Protein AF-A0A1I8A370-F1 (afdb_monomer)

Structure (mmCIF, N/CA/C/O backbone):
data_AF-A0A1I8A370-F1
#
_entry.id   AF-A0A1I8A370-F1
#
loop_
_atom_site.group_PDB
_atom_site.id
_atom_site.type_symbol
_atom_site.label_atom_id
_atom_site.label_alt_id
_atom_site.label_comp_id
_atom_site.label_asym_id
_atom_site.label_entity_id
_atom_site.label_seq_id
_atom_site.pdbx_PDB_ins_code
_atom_site.Cartn_x
_atom_site.Cartn_y
_atom_site.Cartn_z
_atom_site.occupancy
_atom_site.B_iso_or_equiv
_atom_site.auth_seq_id
_atom_site.auth_comp_id
_atom_site.auth_asym_id
_atom_site.auth_atom_id
_atom_site.pdbx_PDB_model_num
ATOM 1 N N . MET A 1 1 ? -6.373 0.663 -32.688 1.00 49.94 1 MET A N 1
ATOM 2 C CA . MET A 1 1 ? -5.991 0.689 -31.256 1.00 49.94 1 MET A CA 1
ATOM 3 C C . MET A 1 1 ? -7.073 1.248 -30.336 1.00 49.94 1 MET A C 1
ATOM 5 O O . MET A 1 1 ? -7.272 0.648 -29.295 1.00 49.94 1 MET A O 1
ATOM 9 N N . LYS A 1 2 ? -7.816 2.309 -30.711 1.00 48.44 2 LYS A N 1
ATOM 10 C CA . LYS A 1 2 ? -9.017 2.744 -29.957 1.00 48.44 2 LYS A CA 1
ATOM 11 C C . LYS A 1 2 ? -10.047 1.622 -29.727 1.00 48.44 2 LYS A C 1
ATOM 13 O O . LYS A 1 2 ? -10.719 1.624 -28.709 1.00 48.44 2 LYS A O 1
ATOM 18 N N . GLU A 1 3 ? -10.147 0.667 -30.652 1.00 50.34 3 GLU A N 1
ATOM 19 C CA . GLU A 1 3 ? -11.038 -0.496 -30.513 1.00 50.34 3 GLU A CA 1
ATOM 20 C C . GLU A 1 3 ? -10.496 -1.592 -29.582 1.00 50.34 3 GLU A C 1
ATOM 22 O O . GLU A 1 3 ? -11.289 -2.346 -29.042 1.00 50.34 3 GLU A O 1
ATOM 27 N N . LEU A 1 4 ? -9.178 -1.661 -29.335 1.00 54.91 4 LEU A N 1
ATOM 28 C CA . LEU A 1 4 ? -8.594 -2.637 -28.398 1.00 54.91 4 LEU A CA 1
ATOM 29 C C . LEU A 1 4 ? -8.658 -2.153 -26.944 1.00 54.91 4 LEU A C 1
ATOM 31 O O . LEU A 1 4 ? -8.716 -2.972 -26.040 1.00 54.91 4 LEU A O 1
ATOM 35 N N . SER A 1 5 ? -8.680 -0.837 -26.712 1.00 54.91 5 SER A N 1
ATOM 36 C CA . SER A 1 5 ? -8.826 -0.264 -25.365 1.00 54.91 5 SER A CA 1
ATOM 37 C C . SER A 1 5 ? -10.259 -0.334 -24.826 1.00 54.91 5 SER A C 1
ATOM 39 O O . SER A 1 5 ? -10.474 -0.191 -23.627 1.00 54.91 5 SER A O 1
ATOM 41 N N . ALA A 1 6 ? -11.258 -0.524 -25.695 1.00 60.09 6 ALA A N 1
ATOM 42 C CA . ALA A 1 6 ? -12.657 -0.612 -25.292 1.00 60.09 6 ALA A CA 1
ATOM 43 C C . ALA A 1 6 ? -12.942 -1.998 -24.686 1.00 60.09 6 ALA A C 1
ATOM 45 O O . ALA A 1 6 ? -13.375 -2.910 -25.382 1.00 60.09 6 ALA A O 1
ATOM 46 N N . GLY A 1 7 ? -12.658 -2.159 -23.392 1.00 70.50 7 GLY A N 1
ATOM 47 C CA . GLY A 1 7 ? -12.940 -3.387 -22.639 1.00 70.50 7 GLY A CA 1
ATOM 48 C C . GLY A 1 7 ? -11.785 -3.911 -21.785 1.00 70.50 7 GLY A C 1
ATOM 49 O O . GLY A 1 7 ? -11.985 -4.865 -21.038 1.00 70.50 7 GLY A O 1
ATOM 50 N N . ILE A 1 8 ? -10.598 -3.299 -21.851 1.00 74.19 8 ILE A N 1
ATOM 51 C CA . ILE A 1 8 ? -9.490 -3.648 -20.953 1.00 74.19 8 ILE A CA 1
ATOM 52 C C . ILE A 1 8 ? -9.764 -3.026 -19.582 1.00 74.19 8 ILE A C 1
ATOM 54 O O . ILE A 1 8 ? -9.820 -1.805 -19.444 1.00 74.19 8 ILE A O 1
ATOM 58 N N . VAL A 1 9 ? -9.945 -3.877 -18.571 1.00 79.94 9 VAL A N 1
ATOM 59 C CA . VAL A 1 9 ? -10.142 -3.451 -17.174 1.00 79.94 9 VAL A CA 1
ATOM 60 C C . VAL A 1 9 ? -8.800 -3.160 -16.501 1.00 79.94 9 VAL A C 1
ATOM 62 O O . VAL A 1 9 ? -8.681 -2.208 -15.736 1.00 79.94 9 VAL A O 1
ATOM 65 N N . SER A 1 10 ? -7.773 -3.947 -16.814 1.00 83.00 10 SER A N 1
ATOM 66 C CA . SER A 1 10 ? -6.428 -3.785 -16.268 1.00 83.00 10 SER A CA 1
ATOM 67 C C . SER A 1 10 ? -5.380 -4.378 -17.199 1.00 83.00 10 SER A C 1
ATOM 69 O O . SER A 1 10 ? -5.645 -5.369 -17.883 1.00 83.00 10 SER A O 1
ATOM 71 N N . SER A 1 11 ? -4.171 -3.827 -17.170 1.00 86.38 11 SER A N 1
ATOM 72 C CA . SER A 1 11 ? -2.994 -4.391 -17.826 1.00 86.38 11 SER A CA 1
ATOM 73 C C . SER A 1 11 ? -1.849 -4.561 -16.825 1.00 86.38 11 SER A C 1
ATOM 75 O O . SER A 1 11 ? -1.606 -3.704 -15.975 1.00 86.38 11 SER A O 1
ATOM 77 N N . ARG A 1 12 ? -1.143 -5.693 -16.917 1.00 87.88 12 ARG A N 1
ATOM 78 C CA . ARG A 1 12 ? 0.036 -6.008 -16.099 1.00 87.88 12 ARG A CA 1
ATOM 79 C C . ARG A 1 12 ? 1.242 -6.174 -17.010 1.00 87.88 12 ARG A C 1
ATOM 81 O O . ARG A 1 12 ? 1.176 -6.893 -18.005 1.00 87.88 12 ARG A O 1
ATOM 88 N N . PHE A 1 13 ? 2.331 -5.499 -16.672 1.00 88.62 13 PHE A N 1
ATOM 89 C CA . PHE A 1 13 ? 3.618 -5.628 -17.340 1.00 88.62 13 PHE A CA 1
ATOM 90 C C . PHE A 1 13 ? 4.602 -6.244 -16.356 1.00 88.62 13 PHE A C 1
ATOM 92 O O . PHE A 1 13 ? 4.939 -5.604 -15.367 1.00 88.62 13 PHE A O 1
ATOM 99 N N . ALA A 1 14 ? 5.045 -7.468 -16.627 1.00 87.00 14 ALA A N 1
ATOM 100 C CA . ALA A 1 14 ? 5.996 -8.181 -15.788 1.00 87.00 14 ALA A CA 1
ATOM 101 C C . ALA A 1 14 ? 7.338 -8.341 -16.505 1.00 87.00 14 ALA A C 1
ATOM 103 O O . ALA A 1 14 ? 7.378 -8.560 -17.719 1.00 87.00 14 ALA A O 1
ATOM 104 N N . VAL A 1 15 ? 8.432 -8.271 -15.749 1.00 82.69 15 VAL A N 1
ATOM 105 C CA . VAL A 1 15 ? 9.775 -8.581 -16.251 1.00 82.69 15 VAL A CA 1
ATOM 106 C C . VAL A 1 15 ? 10.244 -9.902 -15.642 1.00 82.69 15 VAL A C 1
ATOM 108 O O . VAL A 1 15 ? 10.361 -10.012 -14.427 1.00 82.69 15 VAL A O 1
ATOM 111 N N . THR A 1 16 ? 10.497 -10.913 -16.478 1.00 76.62 16 THR A N 1
ATOM 112 C CA . THR A 1 16 ? 10.845 -12.281 -16.048 1.00 76.62 16 THR A CA 1
ATOM 113 C C . THR A 1 16 ? 11.907 -12.912 -16.958 1.00 76.62 16 THR A C 1
ATOM 115 O O . THR A 1 16 ? 11.942 -12.619 -18.154 1.00 76.62 16 THR A O 1
ATOM 118 N N . TRP A 1 17 ? 12.771 -13.774 -16.402 1.00 69.44 17 TRP A N 1
ATOM 119 C CA . TRP A 1 17 ? 13.712 -14.614 -17.172 1.00 69.44 17 TRP A CA 1
ATOM 120 C C . TRP A 1 17 ? 13.098 -15.914 -17.661 1.00 69.44 17 TRP A C 1
ATOM 122 O O . TRP A 1 17 ? 13.578 -16.494 -18.637 1.00 69.44 17 TRP A O 1
ATOM 132 N N . SER A 1 18 ? 12.084 -16.411 -16.957 1.00 65.50 18 SER A N 1
ATOM 133 C CA . SER A 1 18 ? 11.503 -17.694 -17.302 1.00 65.50 18 SER A CA 1
ATOM 134 C C . SER A 1 18 ? 10.726 -17.522 -18.600 1.00 65.50 18 SER A C 1
ATOM 136 O O . SER A 1 18 ? 9.802 -16.700 -18.633 1.00 65.50 18 SER A O 1
ATOM 138 N N . PRO A 1 19 ? 11.050 -18.282 -19.667 1.00 61.62 19 PRO A N 1
ATOM 139 C CA . PRO A 1 19 ? 10.121 -18.387 -20.773 1.00 61.62 19 PRO A CA 1
ATOM 140 C C . PRO A 1 19 ? 8.782 -18.835 -20.176 1.00 61.62 19 PRO A C 1
ATOM 142 O O . PRO A 1 19 ? 8.779 -19.679 -19.270 1.00 61.62 19 PRO A O 1
ATOM 145 N N . PRO A 1 20 ? 7.664 -18.236 -20.605 1.00 61.03 20 PRO A N 1
ATOM 146 C CA . PRO A 1 20 ? 6.368 -18.560 -20.039 1.00 61.03 20 PRO A CA 1
ATOM 147 C C . PRO A 1 20 ? 6.163 -20.074 -20.080 1.00 61.03 20 PRO A C 1
ATOM 149 O O . PRO A 1 20 ? 6.521 -20.726 -21.067 1.00 61.03 20 PRO A O 1
ATOM 152 N N . LEU A 1 21 ? 5.653 -20.630 -18.978 1.00 60.00 21 LEU A N 1
ATOM 153 C CA . LEU A 1 21 ? 5.421 -22.065 -18.863 1.00 60.00 21 LEU A CA 1
ATOM 154 C C . LEU A 1 21 ? 4.569 -22.511 -20.061 1.00 60.00 21 LEU A C 1
ATOM 156 O O . LEU A 1 21 ? 3.542 -21.913 -20.379 1.00 60.00 21 LEU A O 1
ATOM 160 N N . LEU A 1 22 ? 5.104 -23.495 -20.782 1.00 54.38 22 LEU A N 1
ATOM 161 C CA . LEU A 1 22 ? 4.645 -23.993 -22.075 1.00 54.38 22 LEU A CA 1
ATOM 162 C C . LEU A 1 22 ? 3.154 -24.352 -22.041 1.00 54.38 22 LEU A C 1
ATOM 164 O O . LEU A 1 22 ? 2.831 -25.430 -21.568 1.00 54.38 22 LEU A O 1
ATOM 168 N N . GLU A 1 23 ? 2.285 -23.478 -22.562 1.00 56.47 23 GLU A N 1
ATOM 169 C CA . GLU A 1 23 ? 0.952 -23.812 -23.116 1.00 56.47 23 GLU A CA 1
ATOM 170 C C . GLU A 1 23 ? 0.217 -22.599 -23.732 1.00 56.47 23 GLU A C 1
ATOM 172 O O . GLU A 1 23 ? -0.679 -22.772 -24.560 1.00 56.47 23 GLU A O 1
ATOM 177 N N . GLU A 1 24 ? 0.624 -21.362 -23.430 1.00 60.09 24 GLU A N 1
ATOM 178 C CA . GLU A 1 24 ? -0.018 -20.162 -23.988 1.00 60.09 24 GLU A CA 1
ATOM 179 C C . GLU A 1 24 ? 0.589 -19.708 -25.332 1.00 60.09 24 GLU A C 1
ATOM 181 O O . GLU A 1 24 ? 1.797 -19.766 -25.567 1.00 60.09 24 GLU A O 1
ATOM 186 N N . LYS A 1 25 ? -0.262 -19.231 -26.253 1.00 67.06 25 LYS A N 1
ATOM 187 C CA . LYS A 1 25 ? 0.164 -18.638 -27.532 1.00 67.06 25 LYS A CA 1
ATOM 188 C C . LYS A 1 25 ? 0.668 -17.213 -27.306 1.00 67.06 25 LYS A C 1
ATOM 190 O O . LYS A 1 25 ? -0.097 -16.258 -27.416 1.00 67.06 25 LYS A O 1
ATOM 195 N N . TRP A 1 26 ? 1.959 -17.073 -27.038 1.00 72.31 26 TRP A N 1
ATOM 196 C CA . TRP A 1 26 ? 2.599 -15.764 -26.924 1.00 72.31 26 TRP A CA 1
ATOM 197 C C . TRP A 1 26 ? 2.842 -15.135 -28.295 1.00 72.31 26 TRP A C 1
ATOM 199 O O . TRP A 1 26 ? 3.308 -15.788 -29.232 1.00 72.31 26 TRP A O 1
ATOM 209 N N . ILE A 1 27 ? 2.549 -13.840 -28.404 1.00 78.31 27 ILE A N 1
ATOM 210 C CA . ILE A 1 27 ? 2.934 -13.032 -29.560 1.00 78.31 27 ILE A CA 1
ATOM 211 C C . ILE A 1 27 ? 4.353 -12.533 -29.296 1.00 78.31 27 ILE A C 1
ATOM 213 O O . ILE A 1 27 ? 4.569 -11.690 -28.430 1.00 78.31 27 ILE A O 1
ATOM 217 N N . SER A 1 28 ? 5.323 -13.070 -30.036 1.00 79.06 28 SER A N 1
ATOM 218 C CA . SER A 1 28 ? 6.692 -12.558 -30.011 1.00 79.06 28 SER A CA 1
ATOM 219 C C . SER A 1 28 ? 6.764 -11.246 -30.779 1.00 79.06 28 SER A C 1
ATOM 221 O O . SER A 1 28 ? 6.241 -11.141 -31.889 1.00 79.06 28 SER A O 1
ATOM 223 N N . ILE A 1 29 ? 7.447 -10.264 -30.204 1.00 77.62 29 ILE A N 1
ATOM 224 C CA . ILE A 1 29 ? 7.571 -8.917 -30.763 1.00 77.62 29 ILE A CA 1
ATOM 225 C C . ILE A 1 29 ? 9.041 -8.689 -31.071 1.00 77.62 29 ILE A C 1
ATOM 227 O O . ILE A 1 29 ? 9.900 -8.952 -30.228 1.00 77.62 29 ILE A O 1
ATOM 231 N N . SER A 1 30 ? 9.342 -8.289 -32.306 1.00 82.50 30 SER A N 1
ATOM 232 C CA . SER A 1 30 ? 10.732 -8.109 -32.721 1.00 82.50 30 SER A CA 1
ATOM 233 C C . SER A 1 30 ? 11.322 -6.836 -32.095 1.00 82.50 30 SER A C 1
ATOM 235 O O . SER A 1 30 ? 10.568 -5.907 -31.792 1.00 82.50 30 SER A O 1
ATOM 237 N N . PRO A 1 31 ? 12.653 -6.743 -31.910 1.00 80.00 31 PRO A N 1
ATOM 238 C CA . PRO A 1 31 ? 13.294 -5.560 -31.330 1.00 80.00 31 PRO A CA 1
ATOM 239 C C . PRO A 1 31 ? 12.917 -4.242 -32.024 1.00 80.00 31 PRO A C 1
ATOM 241 O O . PRO A 1 31 ? 12.779 -3.218 -31.362 1.00 80.00 31 PRO A O 1
ATOM 244 N N . GLU A 1 32 ? 12.689 -4.267 -33.340 1.00 84.12 32 GLU A N 1
ATOM 245 C CA . GLU A 1 32 ? 12.311 -3.091 -34.136 1.00 84.12 32 GLU A CA 1
ATOM 246 C C . GLU A 1 32 ? 10.884 -2.604 -33.844 1.00 84.12 32 GLU A C 1
ATOM 248 O O . GLU A 1 32 ? 10.556 -1.449 -34.102 1.00 84.12 32 GLU A O 1
ATOM 253 N N . GLN A 1 33 ? 10.028 -3.476 -33.309 1.00 82.62 33 GLN A N 1
ATOM 254 C CA . GLN A 1 33 ? 8.633 -3.177 -32.980 1.00 82.62 33 GLN A CA 1
ATOM 255 C C . GLN A 1 33 ? 8.456 -2.701 -31.532 1.00 82.62 33 GLN A C 1
ATOM 257 O O . GLN A 1 33 ? 7.388 -2.191 -31.184 1.00 82.62 33 GLN A O 1
ATOM 262 N N . VAL A 1 34 ? 9.480 -2.859 -30.684 1.00 83.12 34 VAL A N 1
ATOM 263 C CA . VAL A 1 34 ? 9.393 -2.587 -29.242 1.00 83.12 34 VAL A CA 1
ATOM 264 C C . VAL A 1 34 ? 9.074 -1.122 -28.966 1.00 83.12 34 VAL A C 1
ATOM 266 O O . VAL A 1 34 ? 8.155 -0.843 -28.202 1.00 83.12 34 VAL A O 1
ATOM 269 N N . ASP A 1 35 ? 9.766 -0.182 -29.608 1.00 83.56 35 ASP A N 1
ATOM 270 C CA . ASP A 1 35 ? 9.582 1.250 -29.334 1.00 83.56 35 ASP A CA 1
ATOM 271 C C . ASP A 1 35 ? 8.175 1.737 -29.704 1.00 83.56 35 ASP A C 1
ATOM 273 O O . ASP A 1 35 ? 7.535 2.483 -28.952 1.00 83.56 35 ASP A O 1
ATOM 277 N N . ASP A 1 36 ? 7.666 1.293 -30.856 1.00 85.31 36 ASP A N 1
ATOM 278 C CA . ASP A 1 36 ? 6.314 1.619 -31.303 1.00 85.31 36 ASP A CA 1
ATOM 279 C C . ASP A 1 36 ? 5.285 1.013 -30.354 1.00 85.31 36 ASP A C 1
ATOM 281 O O . ASP A 1 36 ? 4.364 1.704 -29.915 1.00 85.31 36 ASP A O 1
ATOM 285 N N . MET A 1 37 ? 5.480 -0.240 -29.953 1.00 84.81 37 MET A N 1
ATOM 286 C CA . MET A 1 37 ? 4.621 -0.926 -29.000 1.00 84.81 37 MET A CA 1
ATOM 287 C C . MET A 1 37 ? 4.621 -0.248 -27.617 1.00 84.81 37 MET A C 1
ATOM 289 O O . MET A 1 37 ? 3.554 0.015 -27.062 1.00 84.81 37 MET A O 1
ATOM 293 N N . LEU A 1 38 ? 5.780 0.102 -27.060 1.00 84.50 38 LEU A N 1
ATOM 294 C CA . LEU A 1 38 ? 5.867 0.796 -25.770 1.00 84.50 38 LEU A CA 1
ATOM 295 C C . LEU A 1 38 ? 5.188 2.166 -25.826 1.00 84.50 38 LEU A C 1
ATOM 297 O O . LEU A 1 38 ? 4.483 2.558 -24.890 1.00 84.50 38 LEU A O 1
ATOM 301 N N . ARG A 1 39 ? 5.308 2.876 -26.953 1.00 84.56 39 ARG A N 1
ATOM 302 C CA . ARG A 1 39 ? 4.574 4.127 -27.191 1.00 84.56 39 ARG A CA 1
ATOM 303 C C . ARG A 1 39 ? 3.063 3.904 -27.227 1.00 84.56 39 ARG A C 1
ATOM 305 O O . ARG A 1 39 ? 2.317 4.744 -26.720 1.00 84.56 39 ARG A O 1
ATOM 312 N N . CYS A 1 40 ? 2.607 2.793 -27.803 1.00 83.31 40 CYS A N 1
ATOM 313 C CA . CYS A 1 40 ? 1.205 2.388 -27.787 1.00 83.31 40 CYS A CA 1
ATOM 314 C C . CYS A 1 40 ? 0.718 2.147 -26.350 1.00 83.31 40 CYS A C 1
ATOM 316 O O . CYS A 1 40 ? -0.248 2.783 -25.925 1.00 83.31 40 CYS A O 1
ATOM 318 N N . PHE A 1 41 ? 1.434 1.328 -25.574 1.00 81.81 41 PHE A N 1
ATOM 319 C CA . PHE A 1 41 ? 1.068 1.012 -24.191 1.00 81.81 41 PHE A CA 1
ATOM 320 C C . PHE A 1 41 ? 1.121 2.227 -23.259 1.00 81.81 41 PHE A C 1
ATOM 322 O O . PHE A 1 41 ? 0.252 2.393 -22.404 1.00 81.81 41 PHE A O 1
ATOM 329 N N . THR A 1 42 ? 2.076 3.136 -23.461 1.00 84.62 42 THR A N 1
ATOM 330 C CA . THR A 1 42 ? 2.144 4.398 -22.703 1.00 84.62 42 THR A CA 1
ATOM 331 C C . THR A 1 42 ? 0.857 5.215 -22.884 1.00 84.62 42 THR A C 1
ATOM 333 O O . THR A 1 42 ? 0.370 5.831 -21.939 1.00 84.62 42 THR A O 1
ATOM 336 N N . ARG A 1 43 ? 0.276 5.201 -24.093 1.00 82.62 43 ARG A N 1
ATOM 337 C CA . ARG A 1 43 ? -0.928 5.972 -24.451 1.00 82.62 43 ARG A CA 1
ATOM 338 C C . ARG A 1 43 ? -2.242 5.293 -24.085 1.00 82.62 43 ARG A C 1
ATOM 340 O O . ARG A 1 43 ? -3.264 5.982 -24.107 1.00 82.62 43 ARG A O 1
ATOM 347 N N . LEU A 1 44 ? -2.232 3.995 -23.776 1.00 80.88 44 LEU A N 1
ATOM 348 C CA . LEU A 1 44 ? -3.422 3.314 -23.274 1.00 80.88 44 LEU A CA 1
ATOM 349 C C . LEU A 1 44 ? -3.915 4.040 -22.023 1.00 80.88 44 LEU A C 1
ATOM 351 O O . LEU A 1 44 ? -3.134 4.334 -21.121 1.00 80.88 44 LEU A O 1
ATOM 355 N N . GLN A 1 45 ? -5.199 4.369 -22.003 1.00 74.69 45 GLN A N 1
ATOM 356 C CA . GLN A 1 45 ? -5.865 4.983 -20.855 1.00 74.69 45 GLN A CA 1
ATOM 357 C C . GLN A 1 45 ? -6.547 3.882 -20.042 1.00 74.69 45 GLN A C 1
ATOM 359 O O . GLN A 1 45 ? -7.738 3.964 -19.759 1.00 74.69 45 GLN A O 1
ATOM 364 N N . ASP A 1 46 ? -5.807 2.811 -19.759 1.00 74.44 46 ASP A N 1
ATOM 365 C CA . ASP A 1 46 ? -6.330 1.706 -18.963 1.00 74.44 46 ASP A CA 1
ATOM 366 C C . ASP A 1 46 ? -6.449 2.178 -17.507 1.00 74.44 46 ASP A C 1
ATOM 368 O O . ASP A 1 46 ? -5.503 2.793 -17.001 1.00 74.44 46 ASP A O 1
ATOM 372 N N . PRO A 1 47 ? -7.578 1.910 -16.828 1.00 70.62 47 PRO A N 1
ATOM 373 C CA . PRO A 1 47 ? -7.809 2.402 -15.472 1.00 70.62 47 PRO A CA 1
ATOM 374 C C . PRO A 1 47 ? -6.890 1.746 -14.429 1.00 70.62 47 PRO A C 1
ATOM 376 O O . PRO A 1 47 ? -6.645 2.343 -13.388 1.00 70.62 47 PRO A O 1
ATOM 379 N N . GLY A 1 48 ? -6.329 0.565 -14.714 1.00 84.25 48 GLY A N 1
ATOM 380 C CA . GLY A 1 48 ? -5.323 -0.084 -13.872 1.00 84.25 48 GLY A CA 1
ATOM 381 C C . GLY A 1 48 ? -4.130 -0.558 -14.692 1.00 84.25 48 GLY A C 1
ATOM 382 O O . GLY A 1 48 ? -4.266 -1.482 -15.493 1.00 84.25 48 GLY A O 1
ATOM 383 N N . LYS A 1 49 ? -2.962 0.058 -14.485 1.00 91.62 49 LYS A N 1
ATOM 384 C CA . LYS A 1 49 ? -1.693 -0.397 -15.063 1.00 91.62 49 LYS A CA 1
ATOM 385 C C . LYS A 1 49 ? -0.750 -0.809 -13.949 1.00 91.62 49 LYS A C 1
ATOM 387 O O . LYS A 1 49 ? -0.287 0.053 -13.201 1.00 91.62 49 LYS A O 1
ATOM 392 N N . THR A 1 50 ? -0.406 -2.089 -13.911 1.00 94.06 50 THR A N 1
ATOM 393 C CA . THR A 1 50 ? 0.509 -2.649 -12.915 1.00 94.06 50 THR A CA 1
ATOM 394 C C . THR A 1 50 ? 1.860 -2.965 -13.529 1.00 94.06 50 THR A C 1
ATOM 396 O O . THR A 1 50 ? 1.954 -3.720 -14.497 1.00 94.06 50 THR A O 1
ATOM 399 N N . LEU A 1 51 ? 2.906 -2.375 -12.960 1.00 92.88 51 LEU A N 1
ATOM 400 C CA . LEU A 1 51 ? 4.291 -2.696 -13.258 1.00 92.88 51 LEU A CA 1
ATOM 401 C C . LEU A 1 51 ? 4.784 -3.715 -12.231 1.00 92.88 51 LEU A C 1
ATOM 403 O O . LEU A 1 51 ? 4.908 -3.390 -11.057 1.00 92.88 51 LEU A O 1
ATOM 407 N N . ASP A 1 52 ? 5.064 -4.931 -12.673 1.00 92.00 52 ASP A N 1
ATOM 408 C CA . ASP A 1 52 ? 5.514 -6.028 -11.830 1.00 92.00 52 ASP A CA 1
ATOM 409 C C . ASP A 1 52 ? 7.006 -6.306 -12.036 1.00 92.00 52 ASP A C 1
ATOM 411 O O . ASP A 1 52 ? 7.464 -6.767 -13.086 1.00 92.00 52 ASP A O 1
ATOM 415 N N . LEU A 1 53 ? 7.761 -5.982 -10.995 1.00 89.00 53 LEU A N 1
ATOM 416 C CA . LEU A 1 53 ? 9.207 -6.114 -10.871 1.00 89.00 53 LEU A CA 1
ATOM 417 C C . LEU A 1 53 ? 9.532 -6.958 -9.626 1.00 89.00 53 LEU A C 1
ATOM 419 O O . LEU A 1 53 ? 10.611 -6.833 -9.048 1.00 89.00 53 LEU A O 1
ATOM 423 N N . SER A 1 54 ? 8.577 -7.782 -9.179 1.00 84.00 54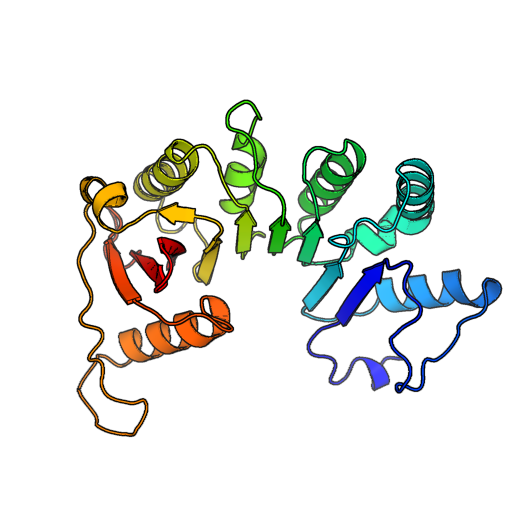 SER A N 1
ATOM 424 C CA . SER A 1 54 ? 8.728 -8.663 -8.017 1.00 84.00 54 SER A CA 1
ATOM 425 C C . SER A 1 54 ? 9.574 -9.905 -8.302 1.00 84.00 54 SER A C 1
ATOM 427 O O . SER A 1 54 ? 9.985 -10.602 -7.379 1.00 84.00 54 SER A O 1
ATOM 429 N N . CYS A 1 55 ? 9.876 -10.177 -9.572 1.00 78.75 55 CYS A N 1
ATOM 430 C CA . CYS A 1 55 ? 10.767 -11.257 -9.962 1.00 78.75 55 CYS A CA 1
ATOM 431 C C . CYS A 1 55 ? 12.232 -10.801 -9.847 1.00 78.75 55 CYS A C 1
ATOM 433 O O . CYS A 1 55 ? 12.606 -9.802 -10.463 1.00 78.75 55 CYS A O 1
ATOM 435 N N . GLU A 1 56 ? 13.076 -11.565 -9.138 1.00 67.19 56 GLU A N 1
ATOM 436 C CA . GLU A 1 56 ? 14.545 -11.388 -9.027 1.00 67.19 56 GLU A CA 1
ATOM 437 C C . GLU A 1 56 ? 15.287 -11.687 -10.347 1.00 67.19 56 GLU A C 1
ATOM 439 O O . GLU A 1 56 ? 16.342 -12.314 -10.403 1.00 67.19 56 GLU A O 1
ATOM 444 N N . ALA A 1 57 ? 14.683 -11.292 -11.456 1.00 64.50 57 ALA A N 1
ATOM 445 C CA . ALA A 1 57 ? 15.115 -11.645 -12.778 1.00 64.50 57 ALA A CA 1
ATOM 446 C C . ALA A 1 57 ? 16.359 -10.841 -13.185 1.00 64.50 57 ALA A C 1
ATOM 448 O O . ALA A 1 57 ? 17.369 -11.399 -13.599 1.00 64.50 57 ALA A O 1
ATOM 449 N N . LEU A 1 58 ? 16.305 -9.518 -13.109 1.00 71.81 58 LEU A N 1
ATOM 450 C CA . LEU A 1 58 ? 17.324 -8.689 -13.744 1.00 71.81 58 LEU A CA 1
ATOM 451 C C . LEU A 1 58 ? 18.531 -8.444 -12.843 1.00 71.81 58 LEU A C 1
ATOM 453 O O . LEU A 1 58 ? 18.395 -8.137 -11.661 1.00 71.81 58 LEU A O 1
ATOM 457 N N . THR A 1 59 ? 19.722 -8.453 -13.442 1.00 80.50 59 THR A N 1
ATOM 458 C CA . THR A 1 59 ? 20.885 -7.851 -12.787 1.00 80.50 59 THR A CA 1
ATOM 459 C C . THR A 1 59 ? 20.656 -6.342 -12.607 1.00 80.50 59 THR A C 1
ATOM 461 O O . THR A 1 59 ? 19.981 -5.715 -13.434 1.00 80.50 59 THR A O 1
ATOM 464 N N . PRO A 1 60 ? 21.283 -5.696 -11.606 1.00 78.56 60 PRO A N 1
ATOM 465 C CA . PRO A 1 60 ? 21.153 -4.249 -11.411 1.00 78.56 60 PRO A CA 1
ATOM 466 C C . PRO A 1 60 ? 21.491 -3.414 -12.661 1.00 78.56 60 PRO A C 1
ATOM 468 O O . PRO A 1 60 ? 20.905 -2.358 -12.890 1.00 78.56 60 PRO A O 1
ATOM 471 N N . VAL A 1 61 ? 22.416 -3.896 -13.503 1.00 81.50 61 VAL A N 1
ATOM 472 C CA . VAL A 1 61 ? 22.818 -3.228 -14.753 1.00 81.50 61 VAL A CA 1
ATOM 473 C C . VAL A 1 61 ? 21.720 -3.306 -15.814 1.00 81.50 61 VAL A C 1
ATOM 475 O O . VAL A 1 61 ? 21.405 -2.296 -16.446 1.00 81.50 61 VAL A O 1
ATOM 478 N N . GLU A 1 62 ? 21.122 -4.481 -16.010 1.00 82.62 62 GLU A N 1
ATOM 479 C CA . GLU A 1 62 ? 20.010 -4.666 -16.951 1.00 82.62 62 GLU A CA 1
ATOM 480 C C . GLU A 1 62 ? 18.795 -3.847 -16.523 1.00 82.62 62 GLU A C 1
ATOM 482 O O . GLU A 1 62 ? 18.155 -3.201 -17.354 1.00 82.62 62 GLU A O 1
ATOM 487 N N . TYR A 1 63 ? 18.539 -3.806 -15.217 1.00 78.62 63 TYR A N 1
ATOM 488 C CA . TYR A 1 63 ? 17.470 -3.020 -14.625 1.00 78.62 63 TYR A CA 1
ATOM 489 C C . TYR A 1 63 ? 17.654 -1.519 -14.881 1.00 78.62 63 TYR A C 1
ATOM 491 O O . TYR A 1 63 ? 16.766 -0.851 -15.415 1.00 78.62 63 TYR A O 1
ATOM 499 N N . ALA A 1 64 ? 18.847 -0.986 -14.599 1.00 80.19 64 ALA A N 1
ATOM 500 C CA . ALA A 1 64 ? 19.178 0.413 -14.864 1.00 80.19 64 ALA A CA 1
ATOM 501 C C . ALA A 1 64 ? 19.063 0.769 -16.359 1.00 80.19 64 ALA A C 1
ATOM 503 O O . ALA A 1 64 ? 18.566 1.842 -16.724 1.00 80.19 64 ALA A O 1
ATOM 504 N N . LEU A 1 65 ? 19.490 -0.135 -17.246 1.00 84.94 65 LEU A N 1
ATOM 505 C CA . LEU A 1 65 ? 19.375 0.052 -18.691 1.00 84.94 65 LEU A CA 1
ATOM 506 C C . LEU A 1 65 ? 17.910 0.062 -19.147 1.00 84.94 65 LEU A C 1
ATOM 508 O O . LEU A 1 65 ? 17.526 0.896 -19.969 1.00 84.94 65 LEU A O 1
ATOM 512 N N . LEU A 1 66 ? 17.091 -0.840 -18.604 1.00 83.81 66 LEU A N 1
ATOM 513 C CA . LEU A 1 66 ? 15.667 -0.926 -18.903 1.00 83.81 66 LEU A CA 1
ATOM 514 C C . LEU A 1 66 ? 14.941 0.358 -18.478 1.00 83.81 66 LEU A C 1
ATOM 516 O O . LEU A 1 66 ? 14.232 0.954 -19.296 1.00 83.81 66 LEU A O 1
ATOM 520 N N . LEU A 1 67 ? 15.153 0.807 -17.235 1.00 80.31 67 LEU A N 1
ATOM 521 C CA . LEU A 1 67 ? 14.530 2.010 -16.679 1.00 80.31 67 LEU A CA 1
ATOM 522 C C . LEU A 1 67 ? 14.954 3.286 -17.402 1.00 80.31 67 LEU A C 1
ATOM 524 O O . LEU A 1 67 ? 14.108 4.115 -17.738 1.00 80.31 67 LEU A O 1
ATOM 528 N N . SER A 1 68 ? 16.251 3.447 -17.673 1.00 83.44 68 SER A N 1
ATOM 529 C CA . SER A 1 68 ? 16.762 4.654 -18.333 1.00 83.44 68 SER A CA 1
ATOM 530 C C . SER A 1 68 ? 16.193 4.824 -19.743 1.00 83.44 68 SER A C 1
ATOM 532 O O . SER A 1 68 ? 15.800 5.932 -20.113 1.00 83.44 68 SER A O 1
ATOM 534 N N . LYS A 1 69 ? 16.069 3.731 -20.506 1.00 86.19 69 LYS A N 1
ATOM 535 C CA . LYS A 1 69 ? 15.493 3.752 -21.859 1.00 86.19 69 LYS A CA 1
ATOM 536 C C . LYS A 1 69 ? 13.986 3.999 -21.870 1.00 86.19 69 LYS A C 1
ATOM 538 O O . LYS A 1 69 ? 13.490 4.652 -22.782 1.00 86.19 69 LYS A O 1
ATOM 543 N N . ASN A 1 70 ? 13.267 3.514 -20.857 1.00 86.25 70 ASN A N 1
ATOM 544 C CA . ASN A 1 70 ? 11.802 3.451 -20.869 1.00 86.25 70 ASN A CA 1
ATOM 545 C C . ASN A 1 70 ? 11.150 4.226 -19.712 1.00 86.25 70 ASN A C 1
ATOM 547 O O . ASN A 1 70 ? 10.023 3.937 -19.317 1.00 86.25 70 ASN A O 1
ATOM 551 N N . SER A 1 71 ? 11.831 5.240 -19.174 1.00 85.50 71 SER A N 1
ATOM 552 C CA . SER A 1 71 ? 11.377 5.979 -17.985 1.00 85.50 71 SER A CA 1
ATOM 553 C C . SER A 1 71 ? 9.955 6.539 -18.109 1.00 85.50 71 SER A C 1
ATOM 555 O O . SER A 1 71 ? 9.164 6.434 -17.177 1.00 85.50 71 SER A O 1
ATOM 557 N N . GLN A 1 72 ? 9.593 7.090 -19.271 1.00 87.62 72 GLN A N 1
ATOM 558 C CA . GLN A 1 72 ? 8.246 7.622 -19.522 1.00 87.62 72 GLN A CA 1
ATOM 559 C C . GLN A 1 72 ? 7.174 6.530 -19.556 1.00 87.62 72 GLN A C 1
ATOM 561 O O . GLN A 1 72 ? 6.044 6.765 -19.134 1.00 87.62 72 GLN A O 1
ATOM 566 N N . PHE A 1 73 ? 7.530 5.338 -20.039 1.00 89.44 73 PHE A N 1
ATOM 567 C CA . PHE A 1 73 ? 6.634 4.191 -20.042 1.00 89.44 73 PHE A CA 1
ATOM 568 C C . PHE A 1 73 ? 6.344 3.749 -18.605 1.00 89.44 73 PHE A C 1
ATOM 570 O O . PHE A 1 73 ? 5.177 3.677 -18.226 1.00 89.44 73 PHE A O 1
ATOM 577 N N . PHE A 1 74 ? 7.376 3.576 -17.772 1.00 89.56 74 PHE A N 1
ATOM 578 C CA . PHE A 1 74 ? 7.205 3.174 -16.370 1.00 89.56 74 PHE A CA 1
ATOM 579 C C . PHE A 1 74 ? 6.482 4.223 -15.520 1.00 89.56 74 PHE A C 1
ATOM 581 O O . PHE A 1 74 ? 5.611 3.882 -14.730 1.00 89.56 74 PHE A O 1
ATOM 588 N N . LYS A 1 75 ? 6.722 5.515 -15.758 1.00 90.44 75 LYS A N 1
ATOM 589 C CA . LYS A 1 75 ? 5.977 6.606 -15.100 1.00 90.44 75 LYS A CA 1
ATOM 590 C C . LYS A 1 75 ? 4.486 6.651 -15.457 1.00 90.44 75 LYS A C 1
ATOM 592 O O . LYS A 1 75 ? 3.732 7.387 -14.828 1.00 90.44 75 LYS A O 1
ATOM 597 N N . SER A 1 76 ? 4.050 5.909 -16.479 1.00 90.94 76 SER A N 1
ATOM 598 C CA . SER A 1 76 ? 2.642 5.867 -16.885 1.00 90.94 76 SER A CA 1
ATOM 599 C C . SER A 1 76 ? 1.788 4.880 -16.083 1.00 90.94 76 SER A C 1
ATOM 601 O O . SER A 1 76 ? 0.568 4.892 -16.252 1.00 90.94 76 SER A O 1
ATOM 603 N N . PHE A 1 77 ? 2.406 4.043 -15.245 1.00 93.69 77 PHE A N 1
ATOM 604 C CA . PHE A 1 77 ? 1.718 3.029 -14.449 1.00 93.69 77 PHE A CA 1
ATOM 605 C C . PHE A 1 77 ? 1.090 3.624 -13.186 1.00 93.69 77 PHE A C 1
ATOM 607 O O . PHE A 1 77 ? 1.608 4.581 -12.610 1.00 93.69 77 PHE A O 1
ATOM 614 N N . THR A 1 78 ? -0.026 3.035 -12.759 1.00 95.06 78 THR A N 1
ATOM 615 C CA . THR A 1 78 ? -0.759 3.429 -11.547 1.00 95.06 78 THR A CA 1
ATOM 616 C C . THR A 1 78 ? -0.495 2.480 -10.383 1.00 95.06 78 THR A C 1
ATOM 618 O O . THR A 1 78 ? -0.844 2.775 -9.247 1.00 95.06 78 THR A O 1
ATOM 621 N N . SER A 1 79 ? 0.138 1.336 -10.625 1.00 96.31 79 SER A N 1
ATOM 622 C CA . SER A 1 79 ? 0.500 0.362 -9.598 1.00 96.31 79 SER A CA 1
ATOM 623 C C . SER A 1 79 ? 1.895 -0.193 -9.852 1.00 96.31 79 SER A C 1
ATOM 625 O O . SER A 1 79 ? 2.297 -0.357 -11.008 1.00 96.31 79 SER A O 1
ATOM 627 N N . VAL A 1 80 ? 2.628 -0.490 -8.782 1.00 95.50 80 VAL A N 1
ATOM 628 C CA . VAL A 1 80 ? 3.947 -1.120 -8.855 1.00 95.50 80 VAL A CA 1
ATOM 629 C C . VAL A 1 80 ? 4.080 -2.232 -7.821 1.00 95.50 80 VAL A C 1
ATOM 631 O O . VAL A 1 80 ? 3.698 -2.067 -6.664 1.00 95.50 80 VAL A O 1
ATOM 634 N N . GLU A 1 81 ? 4.641 -3.354 -8.252 1.00 94.81 81 GLU A N 1
ATOM 635 C CA . GLU A 1 81 ? 5.013 -4.485 -7.412 1.00 94.81 81 GLU A CA 1
ATOM 636 C C . GLU A 1 81 ? 6.532 -4.645 -7.481 1.00 94.81 81 GLU A C 1
ATOM 638 O O . GLU A 1 81 ? 7.102 -4.786 -8.562 1.00 94.81 81 GLU A O 1
ATOM 643 N N . LEU A 1 82 ? 7.200 -4.573 -6.335 1.00 91.88 82 LEU A N 1
ATOM 644 C CA . LEU A 1 82 ? 8.652 -4.640 -6.210 1.00 91.88 82 LEU A CA 1
ATOM 645 C C . LEU A 1 82 ? 9.028 -5.837 -5.344 1.00 91.88 82 LEU A C 1
ATOM 647 O O . LEU A 1 82 ? 8.346 -6.136 -4.363 1.00 91.88 82 LEU A O 1
ATOM 651 N N . TRP A 1 83 ? 10.152 -6.482 -5.654 1.00 87.19 83 TRP A N 1
ATOM 652 C CA . TRP A 1 83 ? 10.706 -7.482 -4.745 1.00 87.19 83 TRP A CA 1
ATOM 653 C C . TRP A 1 83 ? 11.222 -6.802 -3.481 1.00 87.19 83 TRP A C 1
ATOM 655 O O . TRP A 1 83 ? 10.754 -7.099 -2.391 1.00 87.19 83 TRP A O 1
ATOM 665 N N . ALA A 1 84 ? 12.121 -5.827 -3.641 1.00 84.25 84 ALA A N 1
ATOM 666 C CA . ALA A 1 84 ? 12.733 -5.114 -2.531 1.00 84.25 84 ALA A CA 1
ATOM 667 C C . ALA A 1 84 ? 12.800 -3.604 -2.760 1.00 84.25 84 ALA A C 1
ATOM 669 O O . ALA A 1 84 ? 13.079 -3.135 -3.861 1.00 84.25 84 ALA A O 1
ATOM 670 N N . TYR A 1 85 ? 12.598 -2.824 -1.699 1.00 78.88 85 TYR A N 1
ATOM 671 C CA . TYR A 1 85 ? 12.631 -1.358 -1.770 1.00 78.88 85 TYR A CA 1
ATOM 672 C C . TYR A 1 85 ? 14.057 -0.775 -1.818 1.00 78.88 85 TYR A C 1
ATOM 674 O O . TYR A 1 85 ? 14.278 0.300 -2.372 1.00 78.88 85 TYR A O 1
ATOM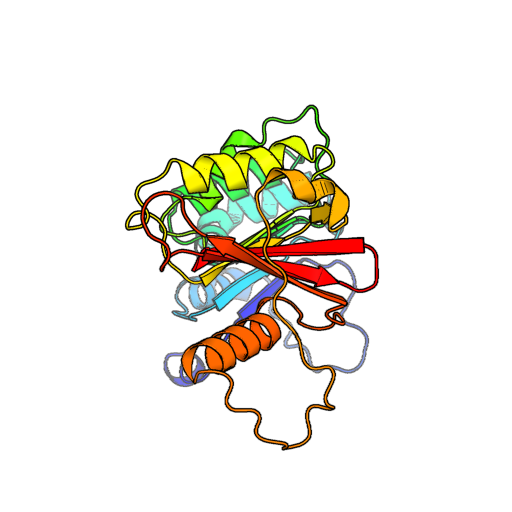 682 N N . TYR A 1 86 ? 15.038 -1.473 -1.241 1.00 72.81 86 TYR A N 1
ATOM 683 C CA . TYR A 1 86 ? 16.356 -0.899 -0.915 1.00 72.81 86 TYR A CA 1
ATOM 684 C C . TYR A 1 86 ? 17.354 -0.855 -2.046 1.00 72.81 86 TYR A C 1
ATOM 686 O O . TYR A 1 86 ? 18.404 -0.220 -1.921 1.00 72.81 86 TYR A O 1
ATOM 694 N N . GLU A 1 87 ? 17.046 -1.516 -3.148 1.00 79.31 87 GLU A N 1
ATOM 695 C CA . GLU A 1 87 ? 17.836 -1.333 -4.343 1.00 79.31 87 GLU A CA 1
ATOM 696 C C . GLU A 1 87 ? 17.677 0.119 -4.787 1.00 79.31 87 GLU A C 1
ATOM 698 O O . GLU A 1 87 ? 16.564 0.606 -4.994 1.00 79.31 87 GLU A O 1
ATOM 703 N N . GLN A 1 88 ? 18.800 0.830 -4.911 1.00 80.00 88 GLN A N 1
ATOM 704 C CA . GLN A 1 88 ? 18.824 2.261 -5.230 1.00 80.00 88 GLN A CA 1
ATOM 705 C C . GLN A 1 88 ? 17.949 2.600 -6.449 1.00 80.00 88 GLN A C 1
ATOM 707 O O . GLN A 1 88 ? 17.338 3.666 -6.504 1.00 80.00 88 GLN A O 1
ATOM 712 N N . PHE A 1 89 ? 17.860 1.674 -7.402 1.00 80.38 89 PHE A N 1
ATOM 713 C CA . PHE A 1 89 ? 17.035 1.796 -8.597 1.00 80.38 89 PHE A CA 1
ATOM 714 C C . PHE A 1 89 ? 15.534 1.716 -8.306 1.00 80.38 89 PHE A C 1
ATOM 716 O O . PHE A 1 89 ? 14.791 2.547 -8.822 1.00 80.38 89 PHE A O 1
ATOM 723 N N . ASN A 1 90 ? 15.092 0.783 -7.459 1.00 85.44 90 ASN A N 1
ATOM 724 C CA . ASN A 1 90 ? 13.683 0.640 -7.077 1.00 85.44 90 ASN A CA 1
ATOM 725 C C . ASN A 1 90 ? 13.214 1.871 -6.308 1.00 85.44 90 ASN A C 1
ATOM 727 O O . ASN A 1 90 ? 12.149 2.413 -6.597 1.00 85.44 90 ASN A O 1
ATOM 731 N N . LYS A 1 91 ? 14.062 2.380 -5.407 1.00 87.25 91 LYS A N 1
ATOM 732 C CA . LYS A 1 91 ? 13.814 3.645 -4.716 1.00 87.25 91 LYS A CA 1
ATOM 733 C C . LYS A 1 91 ? 13.668 4.814 -5.696 1.00 87.25 91 LYS A C 1
ATOM 735 O O . LYS A 1 91 ? 12.664 5.517 -5.638 1.00 87.25 91 LYS A O 1
ATOM 740 N N . GLN A 1 92 ? 14.626 5.001 -6.609 1.00 87.69 92 GLN A N 1
ATOM 741 C CA . GLN A 1 92 ? 14.571 6.101 -7.580 1.00 87.69 92 GLN A CA 1
ATOM 742 C C . GLN A 1 92 ? 13.345 5.996 -8.490 1.00 87.69 92 GLN A C 1
ATOM 744 O O . GLN A 1 92 ? 12.693 7.002 -8.750 1.00 87.69 92 GLN A O 1
ATOM 749 N N . LEU A 1 93 ? 13.021 4.791 -8.967 1.00 89.50 93 LEU A N 1
ATOM 750 C CA . LEU A 1 93 ? 11.832 4.540 -9.775 1.00 89.50 93 LEU A CA 1
ATOM 751 C C . LEU A 1 93 ? 10.563 4.928 -9.016 1.00 89.50 93 LEU A C 1
ATOM 753 O O . LEU A 1 93 ? 9.700 5.607 -9.569 1.00 89.50 93 LEU A O 1
ATOM 757 N N . LEU A 1 94 ? 10.460 4.515 -7.754 1.00 92.12 94 LEU A N 1
ATOM 758 C CA . LEU A 1 94 ? 9.298 4.792 -6.928 1.00 92.12 94 LEU A CA 1
ATOM 759 C C . LEU A 1 94 ? 9.130 6.291 -6.675 1.00 92.12 94 LEU A C 1
ATOM 761 O O . LEU A 1 94 ? 8.037 6.818 -6.860 1.00 92.12 94 LEU A O 1
ATOM 765 N N . GLU A 1 95 ? 10.211 6.989 -6.324 1.00 92.31 95 GLU A N 1
ATOM 766 C CA . GLU A 1 95 ? 10.222 8.449 -6.172 1.00 92.31 95 GLU A CA 1
ATOM 767 C C . GLU A 1 95 ? 9.773 9.148 -7.463 1.00 92.31 95 GLU A C 1
ATOM 769 O O . GLU A 1 95 ? 8.922 10.038 -7.433 1.00 92.31 95 GLU A O 1
ATOM 774 N N . ASP A 1 96 ? 10.277 8.688 -8.606 1.00 91.75 96 ASP A N 1
ATOM 775 C CA . ASP A 1 96 ? 9.937 9.182 -9.937 1.00 91.75 96 ASP A CA 1
ATOM 776 C C . ASP A 1 96 ? 8.454 8.970 -10.297 1.00 91.75 96 ASP A C 1
ATOM 778 O O . ASP A 1 96 ? 7.830 9.842 -10.911 1.00 91.75 96 ASP A O 1
ATOM 782 N N . MET A 1 97 ? 7.886 7.817 -9.935 1.00 94.06 97 MET A N 1
ATOM 783 C CA . MET A 1 97 ? 6.474 7.482 -10.155 1.00 94.06 97 MET A CA 1
ATOM 784 C C . MET A 1 97 ? 5.554 8.265 -9.212 1.00 94.06 97 MET A C 1
ATOM 786 O O . MET A 1 97 ? 4.521 8.782 -9.648 1.00 94.06 97 MET A O 1
ATOM 790 N N . ILE A 1 98 ? 5.947 8.409 -7.942 1.00 94.62 98 ILE A N 1
ATOM 791 C CA . ILE A 1 98 ? 5.232 9.200 -6.932 1.00 94.62 98 ILE A CA 1
ATOM 792 C C . ILE A 1 98 ? 5.210 10.675 -7.330 1.00 94.62 98 ILE A C 1
ATOM 794 O O . ILE A 1 98 ? 4.145 11.290 -7.333 1.00 94.62 98 ILE A O 1
ATOM 798 N N . ALA A 1 99 ? 6.349 11.232 -7.750 1.00 93.31 99 ALA A N 1
ATOM 799 C CA . ALA A 1 99 ? 6.438 12.604 -8.248 1.00 93.31 99 ALA A CA 1
ATOM 800 C C . ALA A 1 99 ? 5.573 12.833 -9.501 1.00 93.31 99 ALA A C 1
ATOM 802 O O . ALA A 1 99 ? 5.120 13.950 -9.750 1.00 93.31 99 ALA A O 1
ATOM 803 N N . GLY A 1 100 ? 5.309 11.777 -10.278 1.00 91.75 100 GLY A N 1
ATOM 804 C CA . GLY A 1 100 ? 4.374 11.803 -11.402 1.00 91.75 100 GLY A CA 1
ATOM 805 C C . GLY A 1 100 ? 2.899 11.922 -10.997 1.00 91.75 100 GLY A C 1
ATOM 806 O O . GLY A 1 100 ? 2.067 12.223 -11.853 1.00 91.75 100 GLY A O 1
ATOM 807 N N . GLY A 1 101 ? 2.561 11.682 -9.724 1.00 92.00 101 GLY A N 1
ATOM 808 C CA . GLY A 1 101 ? 1.220 11.857 -9.151 1.00 92.00 101 GLY A CA 1
ATOM 809 C C . GLY A 1 101 ? 0.176 10.822 -9.581 1.00 92.00 101 GLY A C 1
ATOM 810 O O . GLY A 1 101 ? -0.975 10.918 -9.169 1.00 92.00 101 GLY A O 1
ATOM 811 N N . ARG A 1 102 ? 0.555 9.843 -10.410 1.00 91.19 102 ARG A N 1
ATOM 812 C CA . ARG A 1 102 ? -0.349 8.799 -10.929 1.00 91.19 102 ARG A CA 1
ATOM 813 C C . ARG A 1 102 ? -0.250 7.482 -10.188 1.00 91.19 102 ARG A C 1
ATOM 815 O O . ARG A 1 102 ? -1.104 6.629 -10.385 1.00 91.19 102 ARG A O 1
ATOM 822 N N . LEU A 1 103 ? 0.812 7.285 -9.413 1.00 95.69 103 LEU A N 1
ATOM 823 C CA . LEU A 1 103 ? 0.955 6.065 -8.646 1.00 95.69 103 LEU A CA 1
ATOM 824 C C . LEU A 1 103 ? -0.136 6.038 -7.577 1.00 95.69 103 LEU A C 1
ATOM 826 O O . LEU A 1 103 ? -0.261 6.987 -6.796 1.00 95.69 103 LEU A O 1
ATOM 830 N N . GLU A 1 104 ? -0.879 4.942 -7.540 1.00 96.12 104 GLU A N 1
ATOM 831 C CA . GLU A 1 104 ? -1.972 4.680 -6.610 1.00 96.12 104 GLU A CA 1
ATOM 832 C C . GLU A 1 104 ? -1.667 3.484 -5.704 1.00 96.12 104 GLU A C 1
ATOM 834 O O . GLU A 1 104 ? -2.054 3.488 -4.538 1.00 96.12 104 GLU A O 1
ATOM 839 N N . SER A 1 105 ? -0.973 2.458 -6.202 1.00 96.62 105 SER A N 1
ATOM 840 C CA . SER A 1 105 ? -0.696 1.249 -5.423 1.00 96.62 105 SER A CA 1
ATOM 841 C C . SER A 1 105 ? 0.777 0.868 -5.420 1.00 96.62 105 SER A C 1
ATOM 843 O O . SER A 1 105 ? 1.441 0.885 -6.458 1.00 96.62 105 SER A O 1
ATOM 845 N N . ILE A 1 106 ? 1.271 0.502 -4.239 1.00 96.56 106 ILE A N 1
ATOM 846 C CA . ILE A 1 106 ? 2.611 -0.043 -4.032 1.00 96.56 106 ILE A CA 1
ATOM 847 C C . ILE A 1 106 ? 2.484 -1.376 -3.310 1.00 96.56 106 ILE A C 1
ATOM 849 O O . ILE A 1 106 ? 1.871 -1.450 -2.244 1.00 96.56 106 ILE A O 1
ATOM 853 N N . PHE A 1 107 ? 3.133 -2.394 -3.856 1.00 95.38 107 PHE A N 1
ATOM 854 C CA . PHE A 1 107 ? 3.398 -3.659 -3.191 1.00 95.38 107 PHE A CA 1
ATOM 855 C C . PHE A 1 107 ? 4.910 -3.892 -3.146 1.00 95.38 107 PHE A C 1
ATOM 857 O O . PHE A 1 107 ? 5.582 -3.784 -4.171 1.00 95.38 107 PHE A O 1
ATOM 864 N N . ILE A 1 108 ? 5.450 -4.195 -1.968 1.00 93.50 108 ILE A N 1
ATOM 865 C CA . ILE A 1 108 ? 6.850 -4.583 -1.778 1.00 93.50 108 ILE A CA 1
ATOM 866 C C . ILE A 1 108 ? 6.858 -5.932 -1.059 1.00 93.50 108 ILE A C 1
ATOM 868 O O . ILE A 1 108 ? 6.337 -6.035 0.050 1.00 93.50 108 ILE A O 1
ATOM 872 N N . ALA A 1 109 ? 7.430 -6.952 -1.699 1.00 90.44 109 ALA A N 1
ATOM 873 C CA . ALA A 1 109 ? 7.404 -8.324 -1.196 1.00 90.44 109 ALA A CA 1
ATOM 874 C C . ALA A 1 109 ? 8.362 -8.552 -0.015 1.00 90.44 109 ALA A C 1
ATOM 876 O O . ALA A 1 109 ? 8.042 -9.298 0.906 1.00 90.44 109 ALA A O 1
ATOM 877 N N . SER A 1 110 ? 9.544 -7.935 -0.042 1.00 89.81 110 SER A N 1
ATOM 878 C CA . SER A 1 110 ? 10.563 -8.104 0.990 1.00 89.81 110 SER A CA 1
ATOM 879 C C . SER A 1 110 ? 10.195 -7.355 2.263 1.00 89.81 110 SER A C 1
ATOM 881 O O . SER A 1 110 ? 9.783 -6.192 2.194 1.00 89.81 110 SER A O 1
ATOM 883 N N . THR A 1 111 ? 10.505 -7.953 3.410 1.00 88.00 111 THR A N 1
ATOM 884 C CA . THR A 1 111 ? 10.450 -7.270 4.700 1.00 88.00 111 THR A CA 1
ATOM 885 C C . THR A 1 111 ? 11.333 -6.028 4.708 1.00 88.00 111 THR A C 1
ATOM 887 O O . THR A 1 111 ? 12.496 -6.037 4.290 1.00 88.00 111 THR A O 1
ATOM 890 N N . VAL A 1 112 ? 10.758 -4.950 5.216 1.00 84.06 112 VAL A N 1
ATOM 891 C CA . VAL A 1 112 ? 11.403 -3.667 5.408 1.00 84.06 112 VAL A CA 1
ATOM 892 C C . VAL A 1 112 ? 12.021 -3.608 6.797 1.00 84.06 112 VAL A C 1
ATOM 894 O O . VAL A 1 112 ? 11.301 -3.683 7.792 1.00 84.06 112 VAL A O 1
ATOM 897 N N . LEU A 1 113 ? 13.345 -3.436 6.870 1.00 83.38 113 LEU A N 1
ATOM 898 C CA . LEU A 1 113 ? 14.061 -3.413 8.145 1.00 83.38 113 LEU A CA 1
ATOM 899 C C . LEU A 1 113 ? 13.818 -2.109 8.916 1.00 83.38 113 LEU A C 1
ATOM 901 O O . LEU A 1 113 ? 13.761 -1.011 8.355 1.00 83.38 113 LEU A O 1
ATOM 905 N N . SER A 1 114 ? 13.767 -2.239 10.239 1.00 81.00 114 SER A N 1
ATOM 906 C CA . SER A 1 114 ? 13.523 -1.157 11.210 1.00 81.00 114 SER A CA 1
ATOM 907 C C . SER A 1 114 ? 14.508 0.021 11.136 1.00 81.00 114 SER A C 1
ATOM 909 O O . SER A 1 114 ? 14.201 1.130 11.566 1.00 81.00 114 SER A O 1
ATOM 911 N N . ASN A 1 115 ? 15.700 -0.178 10.570 1.00 78.88 115 ASN A N 1
ATOM 912 C CA . ASN A 1 115 ? 16.726 0.861 10.453 1.00 78.88 115 ASN A CA 1
ATOM 913 C C . ASN A 1 115 ? 16.559 1.777 9.227 1.00 78.88 115 ASN A C 1
ATOM 915 O O . ASN A 1 115 ? 17.383 2.674 9.020 1.00 78.88 115 ASN A O 1
ATOM 919 N N . GLN A 1 116 ? 15.535 1.557 8.401 1.00 76.06 116 GLN A N 1
ATOM 920 C CA . GLN A 1 116 ? 15.345 2.296 7.159 1.00 76.06 116 GLN A CA 1
ATOM 921 C C . GLN A 1 116 ? 14.307 3.416 7.290 1.00 76.06 116 GLN A C 1
ATOM 923 O O . GLN A 1 116 ? 13.308 3.285 7.994 1.00 76.06 116 GLN A O 1
ATOM 928 N N . PRO A 1 117 ? 14.525 4.559 6.612 1.00 76.88 117 PRO A N 1
ATOM 929 C CA . PRO A 1 117 ? 13.616 5.691 6.701 1.00 76.88 117 PRO A CA 1
ATOM 930 C C . PRO A 1 117 ? 12.311 5.400 5.946 1.00 76.88 117 PRO A C 1
ATOM 932 O O . PRO A 1 117 ? 12.252 5.524 4.723 1.00 76.88 117 PRO A O 1
ATOM 935 N N . MET A 1 118 ? 11.255 5.066 6.693 1.00 85.31 118 MET A N 1
ATOM 936 C CA . MET A 1 118 ? 9.927 4.735 6.143 1.00 85.31 118 MET A CA 1
ATOM 937 C C . MET A 1 118 ? 8.946 5.899 6.100 1.00 85.31 118 MET A C 1
ATOM 939 O O . MET A 1 118 ? 7.869 5.771 5.517 1.00 85.31 118 MET A O 1
ATOM 943 N N . ALA A 1 119 ? 9.340 7.053 6.646 1.00 88.94 119 ALA A N 1
ATOM 944 C CA . ALA A 1 119 ? 8.531 8.267 6.630 1.00 88.94 119 ALA A CA 1
ATOM 945 C C . ALA A 1 119 ? 8.027 8.600 5.218 1.00 88.94 119 ALA A C 1
ATOM 947 O O . ALA A 1 119 ? 6.861 8.922 5.059 1.00 88.94 119 ALA A O 1
ATOM 948 N N . PHE A 1 120 ? 8.860 8.400 4.190 1.00 91.25 120 PHE A N 1
ATOM 949 C CA . PHE A 1 120 ? 8.490 8.643 2.797 1.00 91.25 120 PHE A CA 1
ATOM 950 C C . PHE A 1 120 ? 7.301 7.794 2.310 1.00 91.25 120 PHE A C 1
ATOM 952 O O . PHE A 1 120 ? 6.374 8.340 1.716 1.00 91.25 120 PHE A O 1
ATOM 959 N N . LEU A 1 121 ? 7.291 6.477 2.564 1.00 93.75 121 LEU A N 1
ATOM 960 C CA . LEU A 1 121 ? 6.173 5.619 2.140 1.00 93.75 121 LEU A CA 1
ATOM 961 C C . LEU A 1 121 ? 4.907 5.922 2.939 1.00 93.75 121 LEU A C 1
ATOM 963 O O . LEU A 1 121 ? 3.815 5.919 2.378 1.00 93.75 121 LEU A O 1
ATOM 967 N N . VAL A 1 122 ? 5.053 6.226 4.230 1.00 94.88 122 VAL A N 1
ATOM 968 C CA . VAL A 1 122 ? 3.932 6.638 5.082 1.00 94.88 122 VAL A CA 1
ATOM 969 C C . VAL A 1 122 ? 3.359 7.980 4.613 1.00 94.88 122 VAL A C 1
ATOM 971 O O . VAL A 1 122 ? 2.147 8.115 4.479 1.00 94.88 122 VAL A O 1
ATOM 974 N N . ASP A 1 123 ? 4.205 8.961 4.302 1.00 95.56 123 ASP A N 1
ATOM 975 C CA . ASP A 1 123 ? 3.793 10.251 3.740 1.00 95.56 123 ASP A CA 1
ATOM 976 C C . ASP A 1 123 ? 3.064 10.068 2.411 1.00 95.56 123 ASP A C 1
ATOM 978 O O . ASP A 1 123 ? 1.998 10.649 2.198 1.00 95.56 123 ASP A O 1
ATOM 982 N N . TYR A 1 124 ? 3.597 9.211 1.539 1.00 95.81 124 TYR A N 1
ATOM 983 C CA . TYR A 1 124 ? 2.939 8.860 0.292 1.00 95.81 124 TYR A CA 1
ATOM 984 C C . TYR A 1 124 ? 1.592 8.158 0.524 1.00 95.81 124 TYR A C 1
ATOM 986 O O . TYR A 1 124 ? 0.619 8.498 -0.148 1.00 95.81 124 TYR A O 1
ATOM 994 N N . PHE A 1 125 ? 1.477 7.255 1.503 1.00 96.69 125 PHE A N 1
ATOM 995 C CA . PHE A 1 125 ? 0.205 6.612 1.843 1.00 96.69 125 PHE A CA 1
ATOM 996 C C . PHE A 1 125 ? -0.887 7.631 2.193 1.00 96.69 125 PHE A C 1
ATOM 998 O O . PHE A 1 125 ? -2.034 7.485 1.766 1.00 96.69 125 PHE A O 1
ATOM 1005 N N . PHE A 1 126 ? -0.534 8.707 2.897 1.00 95.69 126 PHE A N 1
ATOM 1006 C CA . PHE A 1 126 ? -1.461 9.792 3.228 1.00 95.69 126 PHE A CA 1
ATOM 1007 C C . PHE A 1 126 ? -1.689 10.804 2.090 1.00 95.69 126 PHE A C 1
ATOM 1009 O O . PHE A 1 126 ? -2.559 11.663 2.218 1.00 95.69 126 PHE A O 1
ATOM 1016 N N . SER A 1 127 ? -0.969 10.706 0.969 1.00 95.00 127 SER A N 1
ATOM 1017 C CA . SER A 1 127 ? -1.194 11.562 -0.207 1.00 95.00 127 SER A CA 1
ATOM 1018 C C . SER A 1 127 ? -2.526 11.258 -0.903 1.00 95.00 127 SER A C 1
ATOM 1020 O O . SER A 1 127 ? -3.066 10.162 -0.778 1.00 95.00 127 SER A O 1
ATOM 1022 N N . GLU A 1 128 ? -3.067 12.201 -1.674 1.00 93.88 128 GLU A N 1
ATOM 1023 C CA . GLU A 1 128 ? -4.353 12.027 -2.370 1.00 93.88 128 GLU A CA 1
ATOM 1024 C C . GLU A 1 128 ? -4.338 10.883 -3.401 1.00 93.88 128 GLU A C 1
ATOM 1026 O O . GLU A 1 128 ? -5.344 10.190 -3.568 1.00 93.88 128 GLU A O 1
ATOM 1031 N N . SER A 1 129 ? -3.201 10.660 -4.070 1.00 94.19 129 SER A N 1
ATOM 1032 C CA . SER A 1 129 ? -3.087 9.677 -5.151 1.00 94.19 129 SER A CA 1
ATOM 1033 C C . SER A 1 129 ? -3.022 8.239 -4.646 1.00 94.19 129 SER A C 1
ATOM 1035 O O . SER A 1 129 ? -3.562 7.345 -5.294 1.00 94.19 129 SER A O 1
ATOM 1037 N N . CYS A 1 130 ? -2.407 7.991 -3.485 1.00 96.25 130 CYS A N 1
ATOM 1038 C CA . CYS A 1 130 ? -2.278 6.632 -2.972 1.00 96.25 130 CYS A CA 1
ATOM 1039 C C . CYS A 1 130 ? -3.652 6.029 -2.627 1.00 96.25 130 CYS A C 1
ATOM 1041 O O . CYS A 1 130 ? -4.481 6.636 -1.954 1.00 96.25 130 CYS A O 1
ATOM 1043 N N . ARG A 1 131 ? -3.890 4.796 -3.045 1.00 95.62 131 ARG A N 1
ATOM 1044 C CA . ARG A 1 131 ? -5.050 3.969 -2.703 1.00 95.62 131 ARG A CA 1
ATOM 1045 C C . ARG A 1 131 ? -4.640 2.740 -1.915 1.00 95.62 131 ARG A C 1
ATOM 1047 O O . ARG A 1 131 ? -5.406 2.290 -1.069 1.00 95.62 131 ARG A O 1
ATOM 1054 N N . SER A 1 132 ? -3.443 2.208 -2.147 1.00 96.50 132 SER A N 1
ATOM 1055 C CA . SER A 1 132 ? -2.968 1.061 -1.386 1.00 96.50 132 SER A CA 1
ATOM 1056 C C . SER A 1 132 ? -1.456 1.050 -1.196 1.00 96.50 132 SER A C 1
ATOM 1058 O O . SER A 1 132 ? -0.698 1.324 -2.124 1.00 96.50 132 SER A O 1
ATOM 1060 N N . LEU A 1 133 ? -1.030 0.691 0.010 1.00 97.19 133 LEU A N 1
ATOM 1061 C CA . LEU A 1 133 ? 0.357 0.414 0.350 1.00 97.19 133 LEU A CA 1
ATOM 1062 C C . LEU A 1 133 ? 0.424 -0.952 1.036 1.00 97.19 133 LEU A C 1
ATOM 1064 O O . LEU A 1 133 ? -0.200 -1.156 2.074 1.00 97.19 133 LEU A O 1
ATOM 1068 N N . SER A 1 134 ? 1.161 -1.888 0.451 1.00 95.56 134 SER A N 1
ATOM 1069 C CA . SER A 1 134 ? 1.371 -3.230 0.988 1.00 95.56 134 SER A CA 1
ATOM 1070 C C . SER A 1 134 ? 2.858 -3.478 1.138 1.00 95.56 134 SER A C 1
ATOM 1072 O O . SER A 1 134 ? 3.563 -3.659 0.147 1.00 95.56 134 SER A O 1
ATOM 1074 N N . VAL A 1 135 ? 3.336 -3.440 2.375 1.00 93.88 135 VAL A N 1
ATOM 1075 C CA . VAL A 1 135 ? 4.758 -3.537 2.699 1.00 93.88 135 VAL A CA 1
ATOM 1076 C C . VAL A 1 135 ? 4.873 -4.270 4.020 1.00 93.88 135 VAL A C 1
ATOM 1078 O O . VAL A 1 135 ? 4.210 -3.881 4.974 1.00 93.88 135 VAL A O 1
ATOM 1081 N N . ASP A 1 136 ? 5.689 -5.316 4.076 1.00 91.94 136 ASP A N 1
ATOM 1082 C CA . ASP A 1 136 ? 5.939 -6.036 5.323 1.00 91.94 136 ASP A CA 1
ATOM 1083 C C . ASP A 1 136 ? 6.890 -5.229 6.217 1.00 91.94 136 ASP A C 1
ATOM 1085 O O . ASP A 1 136 ? 8.074 -5.098 5.908 1.00 91.94 136 ASP A O 1
ATOM 1089 N N . PHE A 1 137 ? 6.372 -4.620 7.286 1.00 88.06 137 PHE A N 1
ATOM 1090 C CA . PHE A 1 137 ? 7.164 -3.783 8.193 1.00 88.06 137 PHE A CA 1
ATOM 1091 C C . PHE A 1 137 ? 7.694 -4.602 9.373 1.00 88.06 137 PHE A C 1
ATOM 1093 O O . PHE A 1 137 ? 6.911 -5.106 10.174 1.00 88.06 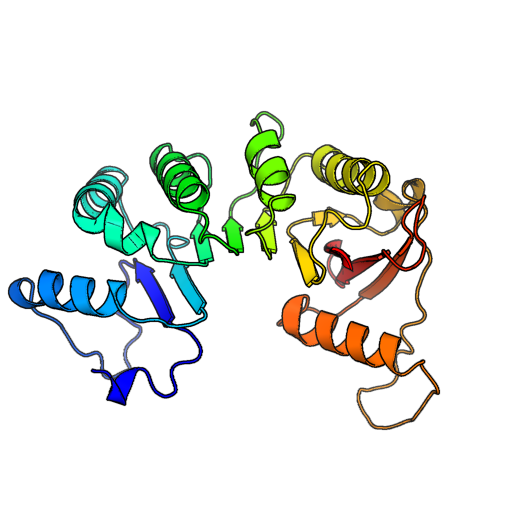137 PHE A O 1
ATOM 1100 N N . GLU A 1 138 ? 9.019 -4.643 9.553 1.00 88.69 138 GLU A N 1
ATOM 1101 C CA . GLU A 1 138 ? 9.623 -5.215 10.767 1.00 88.69 138 GLU A CA 1
ATOM 1102 C C . GLU A 1 138 ? 9.298 -4.363 12.008 1.00 88.69 138 GLU A C 1
ATOM 1104 O O . GLU A 1 138 ? 9.033 -4.883 13.091 1.00 88.69 138 GLU A O 1
ATOM 1109 N N . ASP A 1 139 ? 9.309 -3.035 11.854 1.00 89.88 139 ASP A N 1
ATOM 1110 C CA . ASP A 1 139 ? 8.992 -2.105 12.934 1.00 89.88 139 ASP A CA 1
ATOM 1111 C C . ASP A 1 139 ? 7.479 -1.873 13.047 1.00 89.88 139 ASP A C 1
ATOM 1113 O O . ASP A 1 139 ? 6.894 -1.034 12.355 1.00 89.88 139 ASP A O 1
ATOM 1117 N N . PHE A 1 140 ? 6.850 -2.574 13.991 1.00 90.56 140 PHE A N 1
ATOM 1118 C CA . PHE A 1 140 ? 5.439 -2.380 14.333 1.00 90.56 140 PHE A CA 1
ATOM 1119 C C . PHE A 1 140 ? 5.112 -0.942 14.786 1.00 90.56 140 PHE A C 1
ATOM 1121 O O . PHE A 1 140 ? 3.972 -0.483 14.654 1.00 90.56 140 PHE A O 1
ATOM 1128 N N . GLY A 1 141 ? 6.108 -0.179 15.253 1.00 92.81 141 GLY A N 1
ATOM 1129 C CA . GLY A 1 141 ? 5.972 1.243 15.560 1.00 92.81 141 GLY A CA 1
ATOM 1130 C C . GLY A 1 141 ? 5.523 2.079 14.359 1.00 92.81 141 GLY A C 1
ATOM 1131 O O . GLY A 1 141 ? 4.795 3.058 14.541 1.00 92.81 141 GLY A O 1
ATOM 1132 N N . VAL A 1 142 ? 5.854 1.664 13.129 1.00 92.81 142 VAL A N 1
ATOM 1133 C CA . VAL A 1 142 ? 5.367 2.307 11.898 1.00 92.81 142 VAL A CA 1
ATOM 1134 C C . VAL A 1 142 ? 3.848 2.181 11.784 1.00 92.81 142 VAL A C 1
ATOM 1136 O O . VAL A 1 142 ? 3.172 3.168 11.497 1.00 92.81 142 VAL A O 1
ATOM 1139 N N . VAL A 1 143 ? 3.296 1.000 12.071 1.00 94.06 143 VAL A N 1
ATOM 1140 C CA . VAL A 1 143 ? 1.851 0.725 12.002 1.00 94.06 143 VAL A CA 1
ATOM 1141 C C . VAL A 1 143 ? 1.091 1.571 13.024 1.00 94.06 143 VAL A C 1
ATOM 1143 O O . VAL A 1 143 ? 0.117 2.246 12.682 1.00 94.06 143 VAL A O 1
ATOM 1146 N N . LEU A 1 144 ? 1.576 1.610 14.268 1.00 95.56 144 LEU A N 1
ATOM 1147 C CA . LEU A 1 144 ? 1.008 2.470 15.310 1.00 95.56 144 LEU A CA 1
ATOM 1148 C C . LEU A 1 144 ? 1.117 3.954 14.937 1.00 95.56 144 LEU A C 1
ATOM 1150 O O . LEU A 1 144 ? 0.175 4.717 15.153 1.00 95.56 144 LEU A O 1
ATOM 1154 N N . GLY A 1 145 ? 2.237 4.360 14.334 1.00 95.62 145 GLY A N 1
ATOM 1155 C CA . GLY A 1 145 ? 2.449 5.711 13.821 1.00 95.62 145 GLY A CA 1
ATOM 1156 C C . GLY A 1 145 ? 1.439 6.101 12.741 1.00 95.62 145 GLY A C 1
ATOM 1157 O O . GLY A 1 145 ? 0.902 7.206 12.787 1.00 95.62 145 GLY A O 1
ATOM 1158 N N . VAL A 1 146 ? 1.119 5.190 11.815 1.00 96.44 146 VAL A N 1
ATOM 1159 C CA . VAL A 1 146 ? 0.077 5.392 10.794 1.00 96.44 146 VAL A CA 1
ATOM 1160 C C . VAL A 1 146 ? -1.291 5.597 11.452 1.00 96.44 146 VAL A C 1
ATOM 1162 O O . VAL A 1 146 ? -1.972 6.576 11.144 1.00 96.44 146 VAL A O 1
ATOM 1165 N N . ILE A 1 147 ? -1.683 4.730 12.391 1.00 96.88 147 ILE A N 1
ATOM 1166 C CA . ILE A 1 147 ? -2.979 4.835 13.084 1.00 96.88 147 ILE A CA 1
ATOM 1167 C C . ILE A 1 147 ? -3.073 6.144 13.880 1.00 96.88 147 ILE A C 1
ATOM 1169 O O . ILE A 1 147 ? -4.077 6.852 13.793 1.00 96.88 147 ILE A O 1
ATOM 1173 N N . ASN A 1 148 ? -2.031 6.496 14.634 1.00 96.25 148 ASN A N 1
ATOM 1174 C CA . ASN A 1 148 ? -2.012 7.715 15.443 1.00 96.25 148 ASN A CA 1
ATOM 1175 C C . ASN A 1 148 ? -2.038 8.974 14.570 1.00 96.25 148 ASN A C 1
ATOM 1177 O O . ASN A 1 148 ? -2.837 9.871 14.825 1.00 96.25 148 ASN A O 1
ATOM 1181 N N . ARG A 1 149 ? -1.251 9.010 13.488 1.00 95.88 149 ARG A N 1
ATOM 1182 C CA . ARG A 1 149 ? -1.285 10.120 12.529 1.00 95.88 149 ARG A CA 1
ATOM 1183 C C . ARG A 1 149 ? -2.663 10.284 11.900 1.00 95.88 149 ARG A C 1
ATOM 1185 O O . ARG A 1 149 ? -3.109 11.412 11.724 1.00 95.88 149 ARG A O 1
ATOM 1192 N N . TRP A 1 150 ? -3.337 9.183 11.565 1.00 96.31 150 TRP A N 1
ATOM 1193 C CA . TRP A 1 150 ? -4.709 9.243 11.069 1.00 96.31 150 TRP A CA 1
ATOM 1194 C C . TRP A 1 150 ? -5.660 9.851 12.103 1.00 96.31 150 TRP A C 1
ATOM 1196 O O . TRP A 1 150 ? -6.409 10.746 11.741 1.00 96.31 150 TRP A O 1
ATOM 1206 N N . LYS A 1 151 ? -5.578 9.450 13.381 1.00 95.31 151 LYS A N 1
ATOM 1207 C CA . LYS A 1 151 ? -6.420 9.992 14.470 1.00 95.31 151 LYS A CA 1
ATOM 1208 C C . LYS A 1 151 ? -6.252 11.494 14.715 1.00 95.31 151 LYS A C 1
ATOM 1210 O O . LYS A 1 151 ? -7.146 12.106 15.301 1.00 95.31 151 LYS A O 1
ATOM 1215 N N . GLU A 1 152 ? -5.097 12.049 14.359 1.00 95.00 152 GLU A N 1
ATOM 1216 C CA . GLU A 1 152 ? -4.752 13.468 14.520 1.00 95.00 152 GLU A CA 1
ATOM 1217 C C . GLU A 1 152 ? -5.052 14.308 13.263 1.00 95.00 152 GLU A C 1
ATOM 1219 O O . GLU A 1 152 ? -5.004 15.539 13.314 1.00 95.00 152 GLU A O 1
ATOM 1224 N N 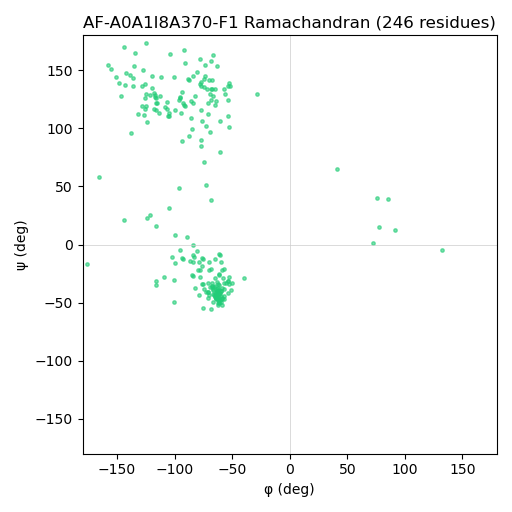. MET A 1 153 ? -5.348 13.667 12.129 1.00 93.69 153 MET A N 1
ATOM 1225 C CA . MET A 1 153 ? -5.575 14.326 10.840 1.00 93.69 153 MET A CA 1
ATOM 1226 C C . MET A 1 153 ? -6.978 14.952 10.746 1.00 93.69 153 MET A C 1
ATOM 1228 O O . MET A 1 153 ? -7.898 14.559 11.457 1.00 93.69 153 MET A O 1
ATOM 1232 N N . ASP A 1 154 ? -7.187 15.912 9.830 1.00 92.88 154 ASP A N 1
ATOM 1233 C CA . ASP A 1 154 ? -8.558 16.283 9.442 1.00 92.88 154 ASP A CA 1
ATOM 1234 C C . ASP A 1 154 ? -9.213 15.066 8.750 1.00 92.88 154 ASP A C 1
ATOM 1236 O O . ASP A 1 154 ? -8.723 14.641 7.697 1.00 92.88 154 ASP A O 1
ATOM 1240 N N . PRO A 1 155 ? -10.331 14.525 9.273 1.00 85.38 155 PRO A N 1
ATOM 1241 C CA . PRO A 1 155 ? -11.021 13.365 8.700 1.00 85.38 155 PRO A CA 1
ATOM 1242 C C . PRO A 1 155 ? -11.510 13.584 7.256 1.00 85.38 155 PRO A C 1
ATOM 1244 O O . PRO A 1 155 ? -11.853 12.636 6.546 1.00 85.38 155 PRO A O 1
ATOM 1247 N N . ARG A 1 156 ? -11.563 14.832 6.776 1.00 85.56 156 ARG A N 1
ATOM 1248 C CA . ARG A 1 156 ? -11.905 15.165 5.381 1.00 85.56 156 ARG A CA 1
ATOM 1249 C C . ARG A 1 156 ? -10.700 15.141 4.442 1.00 85.56 156 ARG A C 1
ATOM 1251 O O . ARG A 1 156 ? -10.897 15.157 3.232 1.00 85.56 156 ARG A O 1
ATOM 1258 N N . GLY A 1 157 ? -9.481 15.119 4.983 1.00 85.00 157 GLY A N 1
ATOM 1259 C CA . GLY A 1 157 ? -8.238 15.135 4.212 1.00 85.00 157 GLY A CA 1
ATOM 1260 C C . GLY A 1 157 ? -7.850 13.777 3.631 1.00 85.00 157 GLY A C 1
ATOM 1261 O O . GLY A 1 157 ? -7.116 13.729 2.648 1.00 85.00 157 GLY A O 1
ATOM 1262 N N . LEU A 1 158 ? -8.358 12.679 4.201 1.00 90.56 158 LEU A N 1
ATOM 1263 C CA . LEU A 1 158 ? -8.078 11.336 3.709 1.00 90.56 158 LEU A CA 1
ATOM 1264 C C . LEU A 1 158 ? -9.175 10.853 2.755 1.00 90.56 158 LEU A C 1
ATOM 1266 O O . LEU A 1 158 ? -10.363 10.853 3.087 1.00 90.56 158 LEU A O 1
ATOM 1270 N N . ALA A 1 159 ? -8.770 10.410 1.565 1.00 91.12 159 ALA A N 1
ATOM 1271 C CA . ALA A 1 159 ? -9.689 9.757 0.646 1.00 91.12 159 ALA A CA 1
ATOM 1272 C C . ALA A 1 159 ? -10.115 8.380 1.206 1.00 91.12 159 ALA A C 1
ATOM 1274 O O . ALA A 1 159 ? -9.234 7.629 1.634 1.00 91.12 159 ALA A O 1
ATOM 1275 N N . PRO A 1 160 ? -11.418 8.037 1.183 1.00 90.62 160 PRO A N 1
ATOM 1276 C CA . PRO A 1 160 ? -11.903 6.735 1.645 1.00 90.62 160 PRO A CA 1
ATOM 1277 C C . PRO A 1 160 ? -11.409 5.599 0.738 1.00 90.62 160 PRO A C 1
ATOM 1279 O O . PRO A 1 160 ? -10.976 5.835 -0.402 1.00 90.62 160 PRO A O 1
ATOM 1282 N N . GLY A 1 161 ? -11.486 4.364 1.227 1.00 90.94 161 GLY A N 1
ATOM 1283 C CA . GLY A 1 161 ? -11.081 3.166 0.497 1.00 90.94 161 GLY A CA 1
ATOM 1284 C C . GLY A 1 161 ? -9.578 2.930 0.447 1.00 90.94 161 GLY A C 1
ATOM 1285 O O . GLY A 1 161 ? -9.133 2.152 -0.400 1.00 90.94 161 GLY A O 1
ATOM 1286 N N . LYS A 1 162 ? -8.789 3.607 1.291 1.00 95.19 162 LYS A N 1
ATOM 1287 C CA . LYS A 1 162 ? -7.337 3.396 1.357 1.00 95.19 162 LYS A CA 1
ATOM 1288 C C . LYS A 1 162 ? -7.011 2.124 2.120 1.00 95.19 162 LYS A C 1
ATOM 1290 O O . LYS A 1 162 ? -7.616 1.849 3.150 1.00 95.19 162 LYS A O 1
ATOM 1295 N N . ILE A 1 163 ? -6.024 1.377 1.637 1.00 96.38 163 ILE A N 1
ATOM 1296 C CA . ILE A 1 163 ? -5.674 0.066 2.187 1.00 96.38 163 ILE A CA 1
ATOM 1297 C C . ILE A 1 163 ? -4.193 0.019 2.558 1.00 96.38 163 ILE A C 1
ATOM 1299 O O . ILE A 1 163 ? -3.333 0.263 1.712 1.00 96.38 163 ILE A O 1
ATOM 1303 N N . PHE A 1 164 ? -3.900 -0.353 3.798 1.00 96.56 164 PHE A N 1
ATOM 1304 C CA . PHE A 1 164 ? -2.549 -0.545 4.315 1.00 96.56 164 PHE A CA 1
ATOM 1305 C C . PHE A 1 164 ? -2.374 -2.012 4.745 1.00 96.56 164 PHE A C 1
ATOM 1307 O O . PHE A 1 164 ? -3.101 -2.486 5.619 1.00 96.56 164 PHE A O 1
ATOM 1314 N N . LYS A 1 165 ? -1.462 -2.746 4.095 1.00 94.50 165 LYS A N 1
ATOM 1315 C CA . LYS A 1 165 ? -1.209 -4.191 4.297 1.00 94.50 165 LYS A CA 1
ATOM 1316 C C . LYS A 1 165 ? 0.260 -4.464 4.630 1.00 94.50 165 LYS A C 1
ATOM 1318 O O . L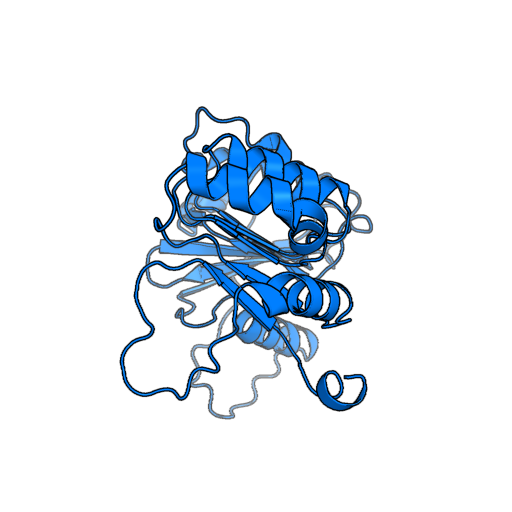YS A 1 165 ? 1.098 -3.574 4.504 1.00 94.50 165 LYS A O 1
ATOM 1323 N N . GLY A 1 166 ? 0.552 -5.722 4.967 1.00 89.94 166 GLY A N 1
ATOM 1324 C CA . GLY A 1 166 ? 1.884 -6.185 5.367 1.00 89.94 166 GLY A CA 1
ATOM 1325 C C . GLY A 1 166 ? 2.139 -5.961 6.856 1.00 89.94 166 GLY A C 1
ATOM 1326 O O . GLY A 1 166 ? 3.211 -5.540 7.273 1.00 89.94 166 GLY A O 1
ATOM 1327 N N . ILE A 1 167 ? 1.105 -6.186 7.667 1.00 92.81 167 ILE A N 1
ATOM 1328 C CA . ILE A 1 167 ? 1.179 -6.040 9.115 1.00 92.81 167 ILE A CA 1
ATOM 1329 C C . ILE A 1 167 ? 1.184 -7.436 9.716 1.00 92.81 167 ILE A C 1
ATOM 1331 O O . ILE A 1 167 ? 0.202 -8.163 9.588 1.00 92.81 167 ILE A O 1
ATOM 1335 N N . ASN A 1 168 ? 2.267 -7.797 10.391 1.00 92.62 168 ASN A N 1
ATOM 1336 C CA . ASN A 1 168 ? 2.329 -9.006 11.200 1.00 92.62 168 ASN A CA 1
ATOM 1337 C C . ASN A 1 168 ? 1.963 -8.649 12.647 1.00 92.62 168 ASN A C 1
ATOM 1339 O O . ASN A 1 168 ? 2.822 -8.230 13.422 1.00 92.62 168 ASN A O 1
ATOM 1343 N N . ALA A 1 169 ? 0.673 -8.714 12.974 1.00 92.56 169 ALA A N 1
ATOM 1344 C CA . ALA A 1 169 ? 0.162 -8.335 14.284 1.00 92.56 169 ALA A CA 1
ATOM 1345 C C . ALA A 1 169 ? -1.098 -9.118 14.644 1.00 92.56 169 ALA A C 1
ATOM 1347 O O . ALA A 1 169 ? -1.967 -9.375 13.806 1.00 92.56 169 ALA A O 1
ATOM 1348 N N . SER A 1 170 ? -1.217 -9.427 15.928 1.00 92.25 170 SER A N 1
ATOM 1349 C CA . SER A 1 170 ? -2.411 -9.993 16.542 1.00 92.25 170 SER A CA 1
ATOM 1350 C C . SER A 1 170 ? -3.333 -8.892 17.091 1.00 92.25 170 SER A C 1
ATOM 1352 O O . SER A 1 170 ? -2.921 -7.733 17.226 1.00 92.25 170 SER A O 1
ATOM 1354 N N . PRO A 1 171 ? -4.586 -9.221 17.453 1.00 91.62 171 PRO A N 1
ATOM 1355 C CA . PRO A 1 171 ? -5.470 -8.271 18.123 1.00 91.62 171 PRO A CA 1
ATOM 1356 C C . PRO A 1 171 ? -4.885 -7.673 19.409 1.00 91.62 171 PRO A C 1
ATOM 1358 O O . PRO A 1 171 ? -5.124 -6.500 19.701 1.00 91.62 171 PRO A O 1
ATOM 1361 N N . ASP A 1 172 ? -4.083 -8.443 20.146 1.00 91.88 172 ASP A N 1
ATOM 1362 C CA . ASP A 1 172 ? -3.480 -8.000 21.405 1.00 91.88 172 ASP A CA 1
ATOM 1363 C C . ASP A 1 172 ? -2.439 -6.891 21.182 1.00 91.88 172 ASP A C 1
ATOM 1365 O O . ASP A 1 172 ? -2.388 -5.930 21.957 1.00 91.88 172 ASP A O 1
ATOM 1369 N N . ASP A 1 173 ? -1.686 -6.952 20.078 1.00 92.12 173 ASP A N 1
ATOM 1370 C CA . ASP A 1 173 ? -0.684 -5.939 19.705 1.00 92.12 173 ASP A CA 1
ATOM 1371 C C . ASP A 1 173 ? -1.327 -4.569 19.410 1.00 92.12 173 ASP A C 1
ATOM 1373 O O . ASP A 1 173 ? -0.731 -3.510 19.635 1.00 92.12 173 ASP A O 1
ATOM 1377 N N . LEU A 1 174 ? -2.582 -4.580 18.949 1.00 92.12 174 LEU A N 1
ATOM 1378 C CA . LEU A 1 174 ? -3.389 -3.393 18.657 1.00 92.12 174 LEU A CA 1
ATOM 1379 C C . LEU A 1 174 ? -4.392 -3.050 19.778 1.00 92.12 174 LEU A C 1
ATOM 1381 O O . LEU A 1 174 ? -5.199 -2.130 19.636 1.00 92.12 174 LEU A O 1
ATOM 1385 N N . SER A 1 175 ? -4.336 -3.715 20.933 1.00 89.75 175 SER A N 1
ATOM 1386 C CA . SER A 1 175 ? -5.275 -3.470 22.044 1.00 89.75 175 SER A CA 1
ATOM 1387 C C . SER A 1 175 ? -5.291 -2.008 22.521 1.00 89.75 175 SER A C 1
ATOM 1389 O O . SER A 1 175 ? -6.339 -1.464 22.874 1.00 89.75 175 SER A O 1
ATOM 1391 N N . GLN A 1 176 ? -4.145 -1.325 22.457 1.00 90.81 176 GLN A N 1
ATOM 1392 C CA . GLN A 1 176 ? -3.992 0.071 22.878 1.00 90.81 176 GLN A CA 1
ATOM 1393 C C . GLN A 1 176 ? -4.587 1.105 21.911 1.00 90.81 176 GLN A C 1
ATOM 1395 O O . GLN A 1 176 ? -4.724 2.272 22.281 1.00 90.81 176 GLN A O 1
ATOM 1400 N N . VAL A 1 177 ? -4.950 0.722 20.679 1.00 91.00 177 VAL A N 1
ATOM 1401 C CA . VAL A 1 177 ? -5.489 1.684 19.702 1.00 91.00 177 VAL A CA 1
ATOM 1402 C C . VAL A 1 177 ? -7.010 1.841 19.777 1.00 91.00 177 VAL A C 1
ATOM 1404 O O . VAL A 1 177 ? -7.572 2.599 18.988 1.00 91.00 177 VAL A O 1
ATOM 1407 N N . GLY A 1 178 ? -7.667 1.221 20.762 1.00 90.00 178 GLY A N 1
ATOM 1408 C CA . GLY A 1 178 ? -9.101 1.393 21.013 1.00 90.00 178 GLY A CA 1
ATOM 1409 C C . GLY A 1 178 ? -9.980 0.648 20.011 1.00 90.00 178 GLY A C 1
ATOM 1410 O O . GLY A 1 178 ? -10.981 1.191 19.550 1.00 90.00 178 GLY A O 1
ATOM 1411 N N . MET A 1 179 ? -9.583 -0.572 19.645 1.00 92.06 179 MET A N 1
ATOM 1412 C CA . MET A 1 179 ? -10.362 -1.411 18.738 1.00 92.06 179 MET A CA 1
ATOM 1413 C C . MET A 1 179 ? -11.683 -1.853 19.370 1.00 92.06 179 MET A C 1
ATOM 1415 O O . MET A 1 179 ? -11.740 -2.211 20.546 1.00 92.06 179 MET A O 1
ATOM 1419 N N . THR A 1 180 ? -12.733 -1.883 18.554 1.00 91.38 180 THR A N 1
ATOM 1420 C CA . THR A 1 180 ? -14.021 -2.502 18.881 1.00 91.38 180 THR A CA 1
ATOM 1421 C C . THR A 1 180 ? -14.271 -3.662 17.927 1.00 91.38 180 THR A C 1
ATOM 1423 O O . THR A 1 180 ? -14.235 -3.476 16.712 1.00 91.38 180 THR A O 1
ATOM 1426 N N . THR A 1 181 ? -14.532 -4.853 18.459 1.00 89.12 181 THR A N 1
ATOM 1427 C CA . THR A 1 181 ? -14.823 -6.041 17.648 1.00 89.12 181 THR A CA 1
ATOM 1428 C C . THR A 1 181 ? -16.158 -5.896 16.927 1.00 89.12 181 THR A C 1
ATOM 1430 O O . THR A 1 181 ? -17.160 -5.515 17.534 1.00 89.12 181 THR A O 1
ATOM 1433 N N . ILE A 1 182 ? -16.169 -6.228 15.638 1.00 84.50 182 ILE A N 1
ATOM 1434 C CA . ILE A 1 182 ? -17.388 -6.353 14.843 1.00 84.50 182 ILE A CA 1
ATOM 1435 C C . ILE A 1 182 ? -17.763 -7.838 14.832 1.00 84.50 182 ILE A C 1
ATOM 1437 O O . ILE A 1 182 ? -16.929 -8.661 14.446 1.00 84.50 182 ILE A O 1
ATOM 1441 N N . PRO A 1 183 ? -18.984 -8.211 15.256 1.00 78.25 183 PRO A N 1
ATOM 1442 C CA . PRO A 1 183 ? -19.469 -9.573 15.099 1.00 78.25 183 PRO A CA 1
ATOM 1443 C C . PRO A 1 183 ? -19.510 -9.914 13.610 1.00 78.25 183 PRO A C 1
ATOM 1445 O O . PRO A 1 183 ? -20.354 -9.420 12.867 1.00 78.25 183 PRO A O 1
ATOM 1448 N N . VAL A 1 184 ? -18.571 -10.741 13.166 1.00 67.94 184 VAL A N 1
ATOM 1449 C CA . VAL A 1 184 ? -18.691 -11.422 11.882 1.00 67.94 184 VAL A CA 1
ATOM 1450 C C . VAL A 1 184 ? -19.456 -12.685 12.211 1.00 67.94 184 VAL A C 1
ATOM 1452 O O . VAL A 1 184 ? -18.864 -13.658 12.683 1.00 67.94 184 VAL A O 1
ATOM 1455 N N . ASP A 1 185 ? -20.781 -12.641 12.077 1.00 60.69 185 ASP A N 1
ATOM 1456 C CA . ASP A 1 185 ? -21.571 -13.861 12.170 1.00 60.69 185 ASP A CA 1
ATOM 1457 C C . ASP A 1 185 ? -20.967 -14.832 11.161 1.00 60.69 185 ASP A C 1
ATOM 1459 O O . ASP A 1 185 ? -21.023 -14.615 9.951 1.00 60.69 185 ASP A O 1
ATOM 1463 N N . SER A 1 186 ? -20.322 -15.879 11.676 1.00 45.78 186 SER A N 1
ATOM 1464 C CA . SER A 1 186 ? -19.742 -16.972 10.902 1.00 45.78 186 SER A CA 1
ATOM 1465 C C . SER A 1 186 ? -20.879 -17.841 10.359 1.00 45.78 186 SER A C 1
ATOM 1467 O O . SER A 1 186 ? -20.947 -19.041 10.601 1.00 45.78 186 SER A O 1
ATOM 1469 N N . ALA A 1 187 ? -21.851 -17.213 9.707 1.00 37.84 187 ALA A N 1
ATOM 1470 C CA . ALA A 1 187 ? -22.811 -17.883 8.872 1.00 37.84 187 ALA A CA 1
ATOM 1471 C C . ALA A 1 187 ? -22.132 -18.022 7.518 1.00 37.84 187 ALA A C 1
ATOM 1473 O O . ALA A 1 187 ? -21.698 -17.037 6.920 1.00 37.84 187 ALA A O 1
ATOM 1474 N N . GLU A 1 188 ? -22.017 -19.265 7.068 1.00 40.28 188 GLU A N 1
ATOM 1475 C CA . GLU A 1 188 ? -21.815 -19.612 5.671 1.00 40.28 188 GLU A CA 1
ATOM 1476 C C . GLU A 1 188 ? -22.427 -18.536 4.765 1.00 40.28 188 GLU A C 1
ATOM 1478 O O . GLU A 1 188 ? -23.581 -18.140 4.954 1.00 40.28 188 GLU A O 1
ATOM 1483 N N . VAL A 1 189 ? -21.641 -18.051 3.801 1.00 41.34 189 VAL A N 1
ATOM 1484 C CA . VAL A 1 189 ? -22.067 -17.147 2.726 1.00 41.34 189 VAL A CA 1
ATOM 1485 C C . VAL A 1 189 ? -23.148 -17.862 1.907 1.00 41.34 189 VAL A C 1
ATOM 1487 O O . VAL A 1 189 ? -22.912 -18.475 0.870 1.00 41.34 189 VAL A O 1
ATOM 1490 N N . GLY A 1 190 ? -24.352 -17.849 2.457 1.00 35.97 190 GLY A N 1
ATOM 1491 C CA . GLY A 1 190 ? -25.435 -18.768 2.164 1.00 35.97 190 GLY A CA 1
ATOM 1492 C C . GLY A 1 190 ? -26.723 -18.206 2.739 1.00 35.97 190 GLY A C 1
ATOM 1493 O O . GLY A 1 190 ? -27.368 -18.827 3.569 1.00 35.97 190 GLY A O 1
ATOM 1494 N N . MET A 1 191 ? -27.078 -16.998 2.294 1.00 38.03 191 MET A N 1
ATOM 1495 C CA . MET A 1 191 ? -28.426 -16.429 2.370 1.00 38.03 191 MET A CA 1
ATOM 1496 C C . MET A 1 191 ? -29.196 -16.689 3.680 1.00 38.03 191 MET A C 1
ATOM 1498 O O . MET A 1 191 ? -30.280 -17.270 3.658 1.00 38.03 191 MET A O 1
ATOM 1502 N N . THR A 1 192 ? -28.730 -16.169 4.812 1.00 37.41 192 THR A N 1
ATOM 1503 C CA . THR A 1 192 ? -29.649 -15.865 5.919 1.00 37.41 192 THR A CA 1
ATOM 1504 C C . THR A 1 192 ? -29.471 -14.424 6.353 1.00 37.41 192 THR A C 1
ATOM 1506 O O . THR A 1 192 ? -28.428 -14.027 6.860 1.00 37.41 192 THR A O 1
ATOM 1509 N N . ALA A 1 193 ? -30.510 -13.636 6.080 1.00 41.34 193 ALA A N 1
ATOM 1510 C CA . ALA A 1 193 ? -30.584 -12.210 6.337 1.00 41.34 193 ALA A CA 1
ATOM 1511 C C . ALA A 1 193 ? -30.647 -11.932 7.846 1.00 41.34 193 ALA A C 1
ATOM 1513 O O . ALA A 1 193 ? -31.719 -11.956 8.452 1.00 41.34 193 ALA A O 1
ATOM 1514 N N . VAL A 1 194 ? -29.493 -11.640 8.436 1.00 44.34 194 VAL A N 1
ATOM 1515 C CA . VAL A 1 194 ? -29.406 -10.788 9.624 1.00 44.34 194 VAL A CA 1
ATOM 1516 C C . VAL A 1 194 ? -29.551 -9.342 9.135 1.00 44.34 194 VAL A C 1
ATOM 1518 O O . VAL A 1 194 ? -28.993 -9.014 8.084 1.00 44.34 194 VAL A O 1
ATOM 1521 N N . PRO A 1 195 ? -30.303 -8.463 9.823 1.00 41.00 195 PRO A N 1
ATOM 1522 C CA . PRO A 1 195 ? -30.350 -7.048 9.485 1.00 41.00 195 PRO A CA 1
ATOM 1523 C C . PRO A 1 195 ? -29.042 -6.392 9.941 1.00 41.00 195 PRO A C 1
ATOM 1525 O O . PRO A 1 195 ? -29.000 -5.667 10.927 1.00 41.00 195 PRO A O 1
ATOM 1528 N N . VAL A 1 196 ? -27.961 -6.708 9.237 1.00 51.44 196 VAL A N 1
ATOM 1529 C CA . VAL A 1 196 ? -26.767 -5.873 9.189 1.00 51.44 196 VAL A CA 1
ATOM 1530 C C . VAL A 1 196 ? -27.180 -4.633 8.400 1.00 51.44 196 VAL A C 1
ATOM 1532 O O . VAL A 1 196 ? -27.811 -4.755 7.342 1.00 51.44 196 VAL A O 1
ATOM 1535 N N . ASP A 1 197 ? -26.909 -3.441 8.930 1.00 59.88 197 ASP A N 1
ATOM 1536 C CA . ASP A 1 197 ? -27.233 -2.201 8.228 1.00 59.88 197 ASP A CA 1
ATOM 1537 C C . ASP A 1 197 ? -26.637 -2.247 6.812 1.00 59.88 197 ASP A C 1
ATOM 1539 O O . ASP A 1 197 ? -25.511 -2.697 6.605 1.00 59.88 197 ASP A O 1
ATOM 1543 N N . SER A 1 198 ? -27.388 -1.781 5.809 1.00 61.97 198 SER A N 1
ATOM 1544 C CA . SER A 1 198 ? -26.979 -1.893 4.394 1.00 61.97 198 SER A CA 1
ATOM 1545 C C . SER A 1 198 ? -25.574 -1.340 4.094 1.00 61.97 198 SER A C 1
ATOM 1547 O O . SER A 1 198 ? -24.900 -1.844 3.197 1.00 61.97 198 SER A O 1
ATOM 1549 N N . ALA A 1 199 ? -25.116 -0.354 4.874 1.00 63.59 199 ALA A N 1
ATOM 1550 C CA . ALA A 1 199 ? -23.772 0.208 4.787 1.00 63.59 199 ALA A CA 1
ATOM 1551 C C . ALA A 1 199 ? -22.686 -0.763 5.288 1.00 63.59 199 ALA A C 1
ATOM 1553 O O . ALA A 1 199 ? -21.642 -0.892 4.654 1.00 63.59 199 ALA A O 1
ATOM 1554 N N . GLU A 1 200 ? -22.934 -1.492 6.379 1.00 69.88 200 GLU A N 1
ATOM 1555 C CA . GLU A 1 200 ? -21.993 -2.486 6.910 1.00 69.88 200 GLU A CA 1
ATOM 1556 C C . GLU A 1 200 ? -21.845 -3.679 5.952 1.00 69.88 200 GLU A C 1
ATOM 1558 O O . GLU A 1 200 ? -20.732 -4.158 5.739 1.00 69.88 200 GLU A O 1
ATOM 1563 N N . VAL A 1 201 ? -22.926 -4.098 5.280 1.00 75.19 201 VAL A N 1
ATOM 1564 C CA . VAL A 1 201 ? -22.867 -5.137 4.230 1.00 75.19 201 VAL A CA 1
ATOM 1565 C C . VAL A 1 201 ? -21.987 -4.702 3.055 1.00 75.19 201 VAL A C 1
ATOM 1567 O O . VAL A 1 201 ? -21.205 -5.494 2.526 1.00 75.19 201 VAL A O 1
ATOM 1570 N N . GLU A 1 202 ? -22.093 -3.442 2.627 1.00 79.12 202 GLU A N 1
ATOM 1571 C CA . GLU A 1 202 ? -21.271 -2.922 1.533 1.00 79.12 202 GLU A CA 1
ATOM 1572 C C . GLU A 1 202 ? -19.786 -2.846 1.913 1.00 79.12 202 GLU A C 1
ATOM 1574 O O . GLU A 1 202 ? -18.928 -3.190 1.095 1.00 79.12 202 GLU A O 1
ATOM 1579 N N . ILE A 1 203 ? -19.489 -2.477 3.161 1.00 79.19 203 ILE A N 1
ATOM 1580 C CA . ILE A 1 203 ? -18.133 -2.461 3.718 1.00 79.19 203 ILE A CA 1
ATOM 1581 C C . ILE A 1 203 ? -17.546 -3.873 3.781 1.00 79.19 203 ILE A C 1
ATOM 1583 O O . ILE A 1 203 ? -16.420 -4.072 3.329 1.00 79.19 203 ILE A O 1
ATOM 1587 N N . LEU A 1 204 ? -18.301 -4.861 4.272 1.00 79.12 204 LEU A N 1
ATOM 1588 C CA . LEU A 1 204 ? -17.859 -6.261 4.297 1.00 79.12 204 LEU A CA 1
ATOM 1589 C C . LEU A 1 204 ? -17.540 -6.762 2.888 1.00 79.12 204 LEU A C 1
ATOM 1591 O O . LEU A 1 204 ? -16.456 -7.285 2.648 1.00 79.12 204 LEU A O 1
ATOM 1595 N N . ARG A 1 205 ? -18.419 -6.484 1.920 1.00 81.31 205 ARG A N 1
ATOM 1596 C CA . ARG A 1 205 ? -18.180 -6.818 0.511 1.00 81.31 205 ARG A CA 1
ATOM 1597 C C . ARG A 1 205 ? -16.940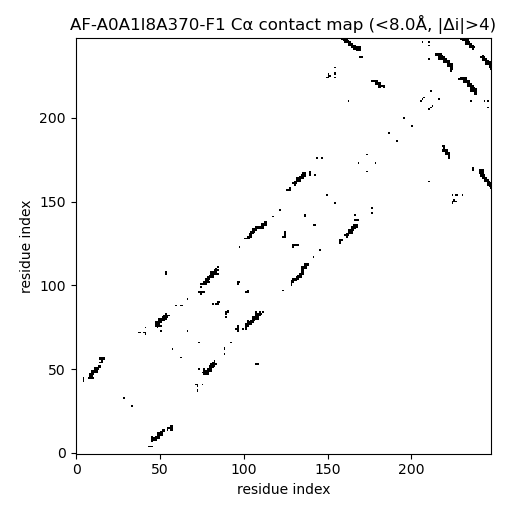 -6.110 -0.049 1.00 81.31 205 ARG A C 1
ATOM 1599 O O . ARG A 1 205 ? -16.253 -6.640 -0.920 1.00 81.31 205 ARG A O 1
ATOM 1606 N N . MET A 1 206 ? -16.655 -4.887 0.389 1.00 81.69 206 MET A N 1
ATOM 1607 C CA . MET A 1 206 ? -15.453 -4.165 -0.022 1.00 81.69 206 MET A CA 1
ATOM 1608 C C . MET A 1 206 ? -14.185 -4.771 0.587 1.00 81.69 206 MET A C 1
ATOM 1610 O O . MET A 1 206 ? -13.188 -4.895 -0.125 1.00 81.69 206 MET A O 1
ATOM 1614 N N . ILE A 1 207 ? -14.234 -5.175 1.857 1.00 82.62 207 ILE A N 1
ATOM 1615 C CA . ILE A 1 207 ? -13.155 -5.900 2.534 1.00 82.62 207 ILE A CA 1
ATOM 1616 C C . ILE A 1 207 ? -12.880 -7.212 1.800 1.00 82.62 207 ILE A C 1
ATOM 1618 O O . ILE A 1 207 ? -11.743 -7.453 1.401 1.00 82.62 207 ILE A O 1
ATOM 1622 N N . GLU A 1 208 ? -13.920 -7.994 1.515 1.00 80.44 208 GLU A N 1
ATOM 1623 C CA . GLU A 1 208 ? -13.796 -9.251 0.773 1.00 80.44 208 GLU A CA 1
ATOM 1624 C C . GLU A 1 208 ? -13.139 -9.047 -0.600 1.00 80.44 208 GLU A C 1
ATOM 1626 O O . GLU A 1 208 ? -12.196 -9.743 -0.972 1.00 80.44 208 GLU A O 1
ATOM 1631 N N . ASN A 1 209 ? -13.588 -8.037 -1.350 1.00 78.19 209 ASN A N 1
ATOM 1632 C CA . ASN A 1 209 ? -13.098 -7.804 -2.709 1.00 78.19 209 ASN A CA 1
ATOM 1633 C C . ASN A 1 209 ? -11.693 -7.189 -2.772 1.00 78.19 209 ASN A C 1
ATOM 1635 O O . ASN A 1 209 ? -10.962 -7.442 -3.729 1.00 78.19 209 ASN A O 1
ATOM 1639 N N . LYS A 1 210 ? -11.326 -6.320 -1.821 1.00 78.19 210 LYS A N 1
ATOM 1640 C CA . LYS A 1 210 ? -10.092 -5.514 -1.911 1.00 78.19 210 LYS A CA 1
ATOM 1641 C C . LYS A 1 210 ? -9.003 -5.939 -0.930 1.00 78.19 210 LYS A C 1
ATOM 1643 O O . LYS A 1 210 ? -7.811 -5.715 -1.173 1.00 78.19 210 LYS A O 1
ATOM 1648 N N . VAL A 1 211 ? -9.386 -6.515 0.203 1.00 77.50 211 VAL A N 1
ATOM 1649 C CA . VAL A 1 211 ? -8.470 -6.810 1.304 1.00 77.50 211 VAL A CA 1
ATOM 1650 C C . VAL A 1 211 ? -8.067 -8.284 1.284 1.00 77.50 211 VAL A C 1
ATOM 1652 O O . VAL A 1 211 ? -6.868 -8.551 1.239 1.00 77.50 211 VAL A O 1
ATOM 1655 N N . THR A 1 212 ? -9.019 -9.211 1.176 1.00 70.81 212 THR A N 1
ATOM 1656 C CA . THR A 1 212 ? -8.833 -10.636 1.520 1.00 70.81 212 THR A CA 1
ATOM 1657 C C . THR A 1 212 ? -8.703 -11.575 0.316 1.00 70.81 212 THR A C 1
ATOM 1659 O O . THR A 1 212 ? -9.142 -12.713 0.407 1.00 70.81 212 THR A O 1
ATOM 1662 N N . TYR A 1 213 ? -8.145 -11.129 -0.817 1.00 64.25 213 TYR A N 1
ATOM 1663 C CA . TYR A 1 213 ? -8.204 -11.810 -2.132 1.00 64.25 213 TYR A CA 1
ATOM 1664 C C . TYR A 1 213 ? -8.051 -13.357 -2.115 1.00 64.25 213 TYR A C 1
ATOM 1666 O O . TYR A 1 213 ? -8.640 -14.012 -2.973 1.00 64.25 213 TYR A O 1
ATOM 1674 N N . CYS A 1 214 ? -7.343 -13.960 -1.145 1.00 62.22 214 CYS A N 1
ATOM 1675 C CA . CYS A 1 214 ? -7.345 -15.410 -0.874 1.00 62.22 214 CYS A CA 1
ATOM 1676 C C . CYS A 1 214 ? -7.246 -15.786 0.629 1.00 62.22 214 CYS A C 1
ATOM 1678 O O . CYS A 1 214 ? -6.784 -16.881 0.948 1.00 62.22 214 CYS A O 1
ATOM 1680 N N . GLU A 1 215 ? -7.592 -14.892 1.556 1.00 76.12 215 GLU A N 1
ATOM 1681 C CA . GLU A 1 215 ? -7.262 -15.046 2.983 1.00 76.12 215 GLU A CA 1
ATOM 1682 C C . GLU A 1 215 ? -8.518 -15.152 3.850 1.00 76.12 215 GLU A C 1
ATOM 1684 O O . GLU A 1 215 ? -9.406 -14.302 3.781 1.00 76.12 215 GLU A O 1
ATOM 1689 N N . ASP A 1 216 ? -8.576 -16.178 4.702 1.00 82.31 216 ASP A N 1
ATOM 1690 C CA . ASP A 1 216 ? -9.674 -16.344 5.651 1.00 82.31 216 ASP A CA 1
ATOM 1691 C C . ASP A 1 216 ? -9.627 -15.241 6.719 1.00 82.31 216 ASP A C 1
ATOM 1693 O O . ASP A 1 216 ? -8.622 -15.066 7.425 1.00 82.31 216 ASP A O 1
ATOM 1697 N N . ILE A 1 217 ? -10.737 -14.511 6.861 1.00 86.62 217 ILE A N 1
ATOM 1698 C CA . ILE A 1 217 ? -10.911 -13.511 7.917 1.00 86.62 217 ILE A CA 1
ATOM 1699 C C . ILE A 1 217 ? -11.067 -14.247 9.249 1.00 86.62 217 ILE A C 1
ATOM 1701 O O . ILE A 1 217 ? -12.071 -14.912 9.492 1.00 86.62 217 ILE A O 1
ATOM 1705 N N . GLY A 1 218 ? -10.084 -14.099 10.135 1.00 87.25 218 GLY A N 1
ATOM 1706 C CA . GLY A 1 218 ? -10.153 -14.617 11.499 1.00 87.25 218 GLY A CA 1
ATOM 1707 C C . GLY A 1 218 ? -10.992 -13.723 12.411 1.00 87.25 218 GLY A C 1
ATOM 1708 O O . GLY A 1 218 ? -11.797 -14.214 13.197 1.00 87.25 218 GLY A O 1
ATOM 1709 N N . SER A 1 219 ? -10.820 -12.400 12.317 1.00 89.69 219 SER A N 1
ATOM 1710 C CA . SER A 1 219 ? -11.666 -11.438 13.037 1.00 89.69 219 SER A CA 1
ATOM 1711 C C . SER A 1 219 ? -11.659 -10.057 12.384 1.00 89.69 219 SER A C 1
ATOM 1713 O O . SER A 1 219 ? -10.691 -9.673 11.726 1.00 89.69 219 SER A O 1
ATOM 1715 N N . LEU A 1 220 ? -12.737 -9.303 12.600 1.00 91.50 220 LEU A N 1
ATOM 1716 C CA . LEU A 1 220 ? -12.899 -7.936 12.121 1.00 91.50 220 LEU A CA 1
ATOM 1717 C C . LEU A 1 220 ? -13.094 -6.988 13.303 1.00 91.50 220 LEU A C 1
ATOM 1719 O O . LEU A 1 220 ? -13.883 -7.252 14.212 1.00 91.50 220 LEU A O 1
ATOM 1723 N N . HIS A 1 221 ? -12.396 -5.860 13.272 1.00 93.00 221 HIS A N 1
ATOM 1724 C CA . HIS A 1 221 ? -12.517 -4.811 14.280 1.00 93.00 221 HIS A CA 1
ATOM 1725 C C . HIS A 1 221 ? -12.608 -3.451 13.608 1.00 93.00 221 HIS A C 1
ATOM 1727 O O . HIS A 1 221 ? -12.274 -3.296 12.433 1.00 93.00 221 HIS A O 1
ATOM 1733 N N . ARG A 1 222 ? -13.037 -2.450 14.369 1.00 94.25 222 ARG A N 1
ATOM 1734 C CA . ARG A 1 222 ? -13.043 -1.055 13.943 1.00 94.25 222 ARG A CA 1
ATOM 1735 C C . ARG A 1 222 ? -12.348 -0.141 14.938 1.00 94.25 222 ARG A C 1
ATOM 1737 O O . ARG A 1 222 ? -12.379 -0.394 16.142 1.00 94.25 222 ARG A O 1
ATOM 1744 N N . ILE A 1 223 ? -11.762 0.934 14.427 1.00 95.06 223 ILE A N 1
ATOM 1745 C CA . ILE A 1 223 ? -11.200 2.044 15.198 1.00 95.06 223 ILE A CA 1
ATOM 1746 C C . ILE A 1 223 ? -11.847 3.324 14.678 1.00 95.06 223 ILE A C 1
ATOM 1748 O O . ILE A 1 223 ? -11.650 3.685 13.520 1.00 95.06 223 ILE A O 1
ATOM 1752 N N . ASP A 1 224 ? -12.595 4.016 15.530 1.00 94.75 224 ASP A N 1
ATOM 1753 C CA . ASP A 1 224 ? -13.291 5.245 15.149 1.00 94.75 224 ASP A CA 1
ATOM 1754 C C . ASP A 1 224 ? -12.361 6.465 15.258 1.00 94.75 224 ASP A C 1
ATOM 1756 O O . ASP A 1 224 ? -11.493 6.543 16.140 1.00 94.75 224 ASP A O 1
ATOM 1760 N N . HIS A 1 225 ? -12.527 7.431 14.353 1.00 95.06 225 HIS A N 1
ATOM 1761 C CA . HIS A 1 225 ? -11.754 8.666 14.386 1.00 95.06 225 HIS A CA 1
ATOM 1762 C C . HIS A 1 225 ? -12.181 9.518 15.583 1.00 95.06 225 HIS A C 1
ATOM 1764 O O . HIS A 1 225 ? -13.364 9.640 15.901 1.00 95.06 225 HIS A O 1
ATOM 1770 N N . THR A 1 226 ? -11.215 10.171 16.226 1.00 91.75 226 THR A N 1
ATOM 1771 C CA . THR A 1 226 ? -11.438 10.917 17.477 1.00 91.75 226 THR A CA 1
ATOM 1772 C C . THR A 1 226 ? -12.404 12.097 17.312 1.00 91.75 226 THR A C 1
ATOM 1774 O O . THR A 1 226 ? -13.139 12.430 18.239 1.00 91.75 226 THR A O 1
ATOM 1777 N N . VAL A 1 227 ? -12.403 12.722 16.130 1.00 92.75 227 VAL A N 1
ATOM 1778 C CA . VAL A 1 227 ? -13.211 13.913 15.803 1.00 92.75 227 VAL A CA 1
ATOM 1779 C C . VAL A 1 227 ? -14.479 13.592 14.999 1.00 92.75 227 VAL A C 1
ATOM 1781 O O . VAL A 1 227 ? -15.472 14.302 15.134 1.00 92.75 227 VAL A O 1
ATOM 1784 N N . ASP A 1 228 ? -14.468 12.550 14.164 1.00 91.44 228 ASP A N 1
ATOM 1785 C CA . ASP A 1 228 ? -15.584 12.217 13.267 1.00 91.44 228 ASP A CA 1
ATOM 1786 C C . ASP A 1 228 ? -15.821 10.703 13.264 1.00 91.44 228 ASP A C 1
ATOM 1788 O O . ASP A 1 228 ? -15.177 9.994 12.496 1.00 91.44 228 ASP A O 1
ATOM 1792 N N . PRO A 1 229 ? -16.759 10.192 14.079 1.00 86.69 229 PRO A N 1
ATOM 1793 C CA . PRO A 1 229 ? -17.028 8.757 14.177 1.00 86.69 229 PRO A CA 1
ATOM 1794 C C . PRO A 1 229 ? -17.505 8.096 12.877 1.00 86.69 229 PRO A C 1
ATOM 1796 O O . PRO A 1 229 ? -17.664 6.883 12.845 1.00 86.69 229 PRO A O 1
ATOM 1799 N N . ARG A 1 230 ? -17.790 8.871 11.820 1.00 88.19 230 ARG A N 1
ATOM 1800 C CA . ARG A 1 230 ? -18.090 8.325 10.487 1.00 88.19 230 ARG A CA 1
ATOM 1801 C C . ARG A 1 230 ? -16.837 7.909 9.729 1.00 88.19 230 ARG A C 1
ATOM 1803 O O . ARG A 1 230 ? -16.965 7.240 8.710 1.00 88.19 230 ARG A O 1
ATOM 1810 N N . ARG A 1 231 ? -15.666 8.358 10.183 1.00 92.50 231 ARG A N 1
ATOM 1811 C CA . ARG A 1 231 ? -14.379 7.905 9.683 1.00 92.50 231 ARG A CA 1
ATOM 1812 C C . ARG A 1 231 ? -13.861 6.800 10.572 1.00 92.50 231 ARG A C 1
ATOM 1814 O O . ARG A 1 231 ? -13.719 6.980 11.784 1.00 92.50 231 ARG A O 1
ATOM 1821 N N . THR A 1 232 ? -13.537 5.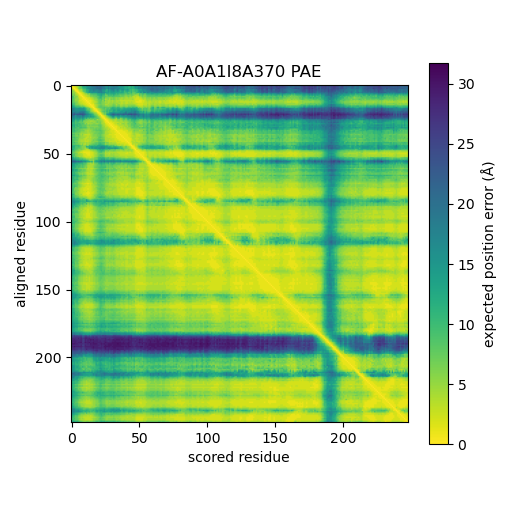684 9.952 1.00 94.12 232 THR A N 1
ATOM 1822 C CA . THR A 1 232 ? -13.258 4.447 10.659 1.00 94.12 232 THR A CA 1
ATOM 1823 C C . THR A 1 232 ? -12.139 3.702 9.955 1.00 94.12 232 THR A C 1
ATOM 1825 O O . THR A 1 232 ? -12.110 3.590 8.731 1.00 94.12 232 THR A O 1
ATOM 1828 N N . ILE A 1 233 ? -11.214 3.154 10.738 1.00 95.69 233 ILE A N 1
ATOM 1829 C CA . ILE A 1 233 ? -10.302 2.123 10.252 1.00 95.69 233 ILE A CA 1
ATOM 1830 C C . ILE A 1 233 ? -10.937 0.771 10.544 1.00 95.69 233 ILE A C 1
ATOM 1832 O O . ILE A 1 233 ? -11.154 0.433 11.708 1.00 95.69 233 ILE A O 1
ATOM 1836 N N . TYR A 1 234 ? -11.183 -0.018 9.507 1.00 95.12 234 TYR A N 1
ATOM 1837 C CA . TYR A 1 234 ? -11.495 -1.435 9.639 1.00 95.12 234 TYR A CA 1
ATOM 1838 C C . TYR A 1 234 ? -10.195 -2.230 9.702 1.00 95.12 234 TYR A C 1
ATOM 1840 O O . TYR A 1 234 ? -9.355 -2.134 8.806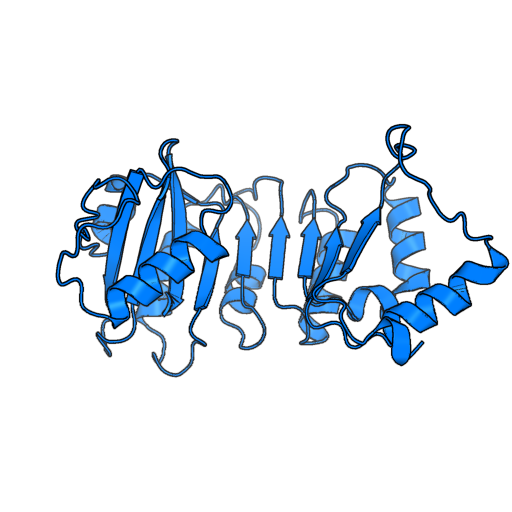 1.00 95.12 234 TYR A O 1
ATOM 1848 N N . VAL A 1 235 ? -10.029 -3.001 10.773 1.00 94.94 235 VAL A N 1
ATOM 1849 C CA . VAL A 1 235 ? -8.871 -3.862 11.015 1.00 94.94 235 VAL A CA 1
ATOM 1850 C C . VAL A 1 235 ? -9.284 -5.300 10.750 1.00 94.94 235 VAL A C 1
ATOM 1852 O O . VAL A 1 235 ? -10.117 -5.857 11.468 1.00 94.94 235 VAL A O 1
ATOM 1855 N N . VAL A 1 236 ? -8.707 -5.893 9.712 1.00 93.12 236 VAL A N 1
ATOM 1856 C CA . VAL A 1 236 ? -9.007 -7.256 9.267 1.00 93.12 236 VAL A CA 1
ATOM 1857 C C . VAL A 1 236 ? -7.849 -8.145 9.686 1.00 93.12 236 VAL A C 1
ATOM 1859 O O . VAL A 1 236 ? -6.759 -7.994 9.143 1.00 93.12 236 VAL A O 1
ATOM 1862 N N . PHE A 1 237 ? -8.062 -9.046 10.644 1.00 91.44 237 PHE A N 1
ATOM 1863 C CA . PHE A 1 237 ? -7.064 -10.049 11.022 1.00 91.44 237 PHE A CA 1
ATOM 1864 C C . PHE A 1 237 ? -7.305 -11.338 10.255 1.00 91.44 237 PHE A C 1
ATOM 1866 O O . PHE A 1 237 ? -8.422 -11.862 10.244 1.00 91.44 237 PHE A O 1
ATOM 1873 N N . TYR A 1 238 ? -6.243 -11.874 9.675 1.00 89.12 238 TYR A N 1
ATOM 1874 C CA . TYR A 1 238 ? -6.255 -13.133 8.947 1.00 89.12 238 TYR A CA 1
ATOM 1875 C C . TYR A 1 238 ? -5.925 -14.306 9.873 1.00 89.12 238 TYR A C 1
ATOM 1877 O O . TYR A 1 238 ? -5.256 -14.144 10.899 1.00 89.12 238 TYR A O 1
ATOM 1885 N N . GLY A 1 239 ? -6.354 -15.513 9.498 1.00 81.69 239 GLY A N 1
ATOM 1886 C CA . GLY A 1 239 ? -6.187 -16.729 10.311 1.00 81.69 239 GLY A CA 1
ATOM 1887 C C . GLY A 1 239 ? -4.742 -17.141 10.647 1.00 81.69 239 GLY A C 1
ATOM 1888 O O . GLY A 1 239 ? -4.546 -18.034 11.467 1.00 81.69 239 GLY A O 1
ATOM 1889 N N . TYR A 1 240 ? -3.729 -16.508 10.050 1.00 82.69 240 TYR A N 1
ATOM 1890 C CA . TYR A 1 240 ? -2.308 -16.846 10.213 1.00 82.69 240 TYR A CA 1
ATOM 1891 C C . TYR A 1 240 ? -1.468 -15.737 10.878 1.00 82.69 240 TYR A C 1
ATOM 1893 O O . TYR A 1 240 ? -0.241 -15.794 10.832 1.00 82.69 240 TYR A O 1
ATOM 1901 N N . GLY A 1 241 ? -2.104 -14.752 11.526 1.00 82.38 241 GLY A N 1
ATOM 1902 C CA . GLY A 1 241 ? -1.405 -13.763 12.364 1.00 82.38 241 GLY A CA 1
ATOM 1903 C C . GLY A 1 241 ? -0.962 -12.480 11.655 1.00 82.38 241 GLY A C 1
ATOM 1904 O O . GLY A 1 241 ? -0.214 -11.698 12.230 1.00 82.38 241 GLY A O 1
ATOM 1905 N N . ALA A 1 242 ? -1.444 -12.235 10.437 1.00 90.62 242 ALA A N 1
ATOM 1906 C CA . ALA A 1 242 ? -1.296 -10.951 9.761 1.00 90.62 242 ALA A CA 1
ATOM 1907 C C . ALA A 1 242 ? -2.607 -10.152 9.791 1.00 90.62 242 ALA A C 1
ATOM 1909 O O . ALA A 1 242 ? -3.683 -10.704 10.039 1.00 90.62 242 ALA A O 1
ATOM 1910 N N . CYS A 1 243 ? -2.531 -8.854 9.508 1.00 93.44 243 CYS A N 1
ATOM 1911 C CA . CYS A 1 243 ? -3.707 -8.015 9.355 1.00 93.44 243 CYS A CA 1
ATOM 1912 C C . CYS A 1 243 ? -3.551 -6.938 8.275 1.00 93.44 243 CYS A C 1
ATOM 1914 O O . CYS A 1 243 ? -2.474 -6.702 7.716 1.00 93.44 243 CYS A O 1
ATOM 1916 N N . ALA A 1 244 ? -4.668 -6.291 7.967 1.00 94.94 244 ALA A N 1
ATOM 1917 C CA . ALA A 1 244 ? -4.737 -5.126 7.102 1.00 94.94 244 ALA A CA 1
ATOM 1918 C C . ALA A 1 244 ? -5.644 -4.054 7.704 1.00 94.94 244 ALA A C 1
ATOM 1920 O O . ALA A 1 244 ? -6.580 -4.347 8.451 1.00 94.94 244 ALA A O 1
ATOM 1921 N N . LEU A 1 245 ? -5.371 -2.807 7.331 1.00 95.88 245 LEU A N 1
ATOM 1922 C CA . LEU A 1 245 ? -6.153 -1.638 7.707 1.00 95.88 245 LEU A CA 1
ATOM 1923 C C . LEU A 1 245 ? -6.837 -1.075 6.462 1.00 95.88 245 LEU A C 1
ATOM 1925 O O . LEU A 1 245 ? -6.173 -0.784 5.465 1.00 95.88 245 LEU A O 1
ATOM 1929 N N . MET A 1 246 ? -8.149 -0.882 6.530 1.00 95.38 246 MET A N 1
ATOM 1930 C CA . MET A 1 246 ? -8.930 -0.191 5.508 1.00 95.38 246 MET A CA 1
ATOM 1931 C C . MET A 1 246 ? -9.506 1.094 6.097 1.00 95.38 246 MET A C 1
ATOM 1933 O O . MET A 1 246 ? -10.214 1.046 7.097 1.00 95.38 246 MET A O 1
ATOM 1937 N N . PHE A 1 247 ? -9.182 2.232 5.494 1.00 95.12 247 PHE A N 1
ATOM 1938 C CA . PHE A 1 247 ? -9.543 3.562 5.979 1.00 95.12 247 PHE A CA 1
ATOM 1939 C C . PHE A 1 247 ? -10.764 4.079 5.213 1.00 95.12 247 PHE A C 1
ATOM 1941 O O . PHE A 1 247 ? -10.665 4.331 4.007 1.00 95.12 247 PHE A O 1
ATOM 1948 N N . GLU A 1 248 ? -11.874 4.273 5.925 1.00 91.19 248 GLU A N 1
ATOM 1949 C CA . GLU A 1 248 ? -13.144 4.829 5.431 1.00 91.19 248 GLU A CA 1
ATOM 1950 C C . GLU A 1 248 ? -13.479 6.175 6.068 1.00 91.19 248 GLU A C 1
ATOM 1952 O O . GLU A 1 248 ? -13.113 6.402 7.243 1.00 91.19 248 GLU A O 1
#

pLDDT: mean 83.18, std 13.83, range [35.97, 97.19]

Nearest PDB structures (foldseek):
  7wta-assembly1_B  TM=4.334E-01  e=1.960E+00  Homo sapiens
  4jx6-assembly3_B  TM=3.786E-01  e=2.082E+00  Rhizobium etli CFN 42
  4jx4-assembly1_C  TM=4.159E-01  e=3.598E+00  Rhizobium etli CFN 42
  4jx4-assembly1_B  TM=4.164E-01  e=4.875E+00  Rhizobium etli CFN 42

Organism: NCBI:txid37863

Radius of gyration: 20.24 Å; Cα contacts (8 Å, |Δi|>4): 358; chains: 1; bounding box: 53×40×57 Å

Secondary structure (DSSP, 8-state):
-TTTSTT---EEEE--SSPPPTTS------HHHHHHHHHHHHH---S-EEEEE-STTS-HHHHHHHHHHHHHHHTT-SEEEES-S-SHHHHHHHHHHHHTT---EEEEEEEEPTTS--HHHHHHHTSSS--EEEEEES-HHHHHHHHHHHHHS-TTTSPSSEEEEEEE--TTTTGGGT-EEE------SS-------HHHHHHHHHHHHHT-TT--EEEEEEEE-SS-TT-EEEEEEETTSEEEEEE-

Sequence (248 aa):
MKELSAGIVSSRFAVTWSPPLLEEKWISISPEQVDDMLRCFTRLQDPGKTLDLSCEALTPVEYALL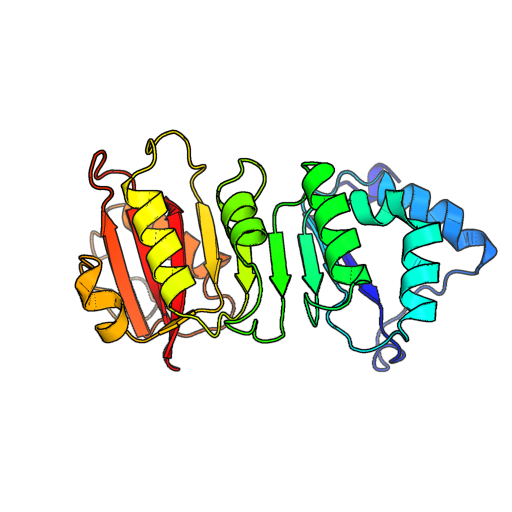LSKNSQFFKSFTSVELWAYYEQFNKQLLEDMIAGGRLESIFIASTVLSNQPMAFLVDYFFSESCRSLSVDFEDFGVVLGVINRWKEMDPRGLAPGKIFKGINASPDDLSQVGMTTIPVDSAEVGMTAVPVDSAEVEILRMIENKVTYCEDIGSLHRIDHTVDPRRTIYVVFYGYGACALMFE

Foldseek 3Di:
DVVVLVDQQEDEDEDAPDDPDPDDDDDDDDPVCVVVVLVVQLPRPHVAYEYEALDPHDDLVVLVVVCVVNVSSLLSGQEYAHAACPSPSNVVSVVSNVVSLRHAYYHYNDEDDPVDPCVVVLVSLLDPSHQEYAHAYPDCVVVVVSLVVCLVDDLVSGDFNHKYFNAQADVVRCVVLDKDWDDPPPDDPPDDDDPPPPVVVVVVVSCCVPPAVPFAFPTWIWHARPPHRVWIWIWTATPPRTIMTGTD

Mean predicted aligned error: 7.99 Å

Solvent-accessible surface area (backbone atoms only — not comparable to full-atom values): 14244 Å² total; per-residue (Å²): 108,80,74,68,60,71,77,52,69,61,49,77,50,73,55,70,76,68,75,75,78,90,82,74,91,76,83,84,76,55,82,88,49,46,65,62,50,47,54,51,59,46,66,55,85,52,85,34,30,34,39,36,47,51,50,93,49,68,54,73,66,58,45,51,53,52,46,69,77,39,46,72,46,63,44,60,30,29,27,40,33,31,32,52,65,81,48,69,63,50,41,52,51,48,54,54,23,52,74,61,57,50,33,22,34,43,36,32,72,44,74,41,61,69,92,55,90,54,63,62,62,55,53,46,54,66,35,85,51,33,39,34,42,31,42,30,49,67,40,61,65,55,58,54,48,52,55,52,52,57,50,72,46,66,80,84,69,55,68,65,73,25,36,44,34,42,39,79,43,50,74,72,79,48,53,88,70,61,63,44,80,47,87,72,74,88,62,71,99,64,91,72,91,66,91,61,56,73,66,57,53,52,50,51,54,46,42,51,69,72,68,35,82,88,52,59,77,61,47,44,29,36,29,64,32,81,89,44,72,84,30,32,36,39,38,41,30,34,75,83,47,32,31,35,39,36,36,64